Protein AF-A0A3D1SNP6-F1 (afdb_monomer)

Secondary structure (DSSP, 8-state):
-HHHHHHHHHHHHHHHTT----HHHHHHTT-------S-TTT--HHHHHHHHHTTHHHHHHHHHHHHHS-GGG---S-HHHHHHHHHHHHHHHHHHHHHHHHHHHHHHHHHHHHS-TTGGGS-----HHHHHHHHHHHHHHHHH----HHHHHHHHHHHHHHHSPPP-SS--HHHHHHHHHSPPP----------

Solvent-accessible surface area (backbone atoms only — not comparable to full-atom values): 12074 Å² total; per-residue (Å²): 109,70,37,58,52,41,27,52,54,51,55,53,53,29,60,77,66,77,44,90,78,57,70,67,58,46,62,51,44,43,58,87,89,83,88,77,91,71,58,71,93,82,42,53,75,65,54,53,51,54,57,57,59,53,54,56,53,58,56,52,50,53,50,50,48,66,71,74,43,74,72,92,67,74,89,61,93,49,65,67,61,47,51,52,50,52,51,52,52,51,51,54,51,52,54,26,51,53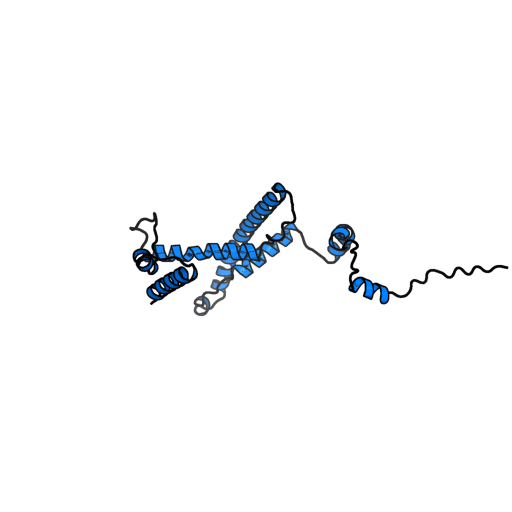,52,40,51,54,52,50,55,53,50,52,50,53,52,63,73,72,45,56,82,73,55,59,68,57,73,80,75,80,55,71,63,60,44,46,51,51,37,49,49,54,51,49,38,70,75,73,43,86,85,42,76,67,55,49,62,73,40,42,80,79,41,39,82,78,74,51,76,76,93,55,96,72,74,58,66,68,58,56,51,52,57,70,70,44,75,82,77,86,70,77,84,77,79,81,76,87,127

pLDDT: mean 84.24, std 13.71, range [33.12, 96.31]

Foldseek 3Di:
DQLVVQLVVVVVVCVVVVHDDDPVRSVCSSDDDDDDPDDCVVDPPVNSVVVVVCVCVVVVVVVLLVVQPVLVPPPDPDPVSNVVVVVVSVVLVVQLVVVLVVVVVVVLVVQVVPDDPVSVVVPDDDDPNVSSNVSSVVVVCVVVPDDDPVNCVVCVVVCCVPPPDDDDPDDDVVVVVVVVPDDPPCPDPPPPDDD

Radius of gyration: 30.8 Å; Cα contacts (8 Å, |Δi|>4): 60; chains: 1; bounding box: 59×53×113 Å

Mean predicted aligned error: 11.99 Å

Sequence (195 aa):
ERARQARAAKVQKAKKKGHAITDETIFVAGWVLLITTLPEEQWSSEEVLRLYRARWQ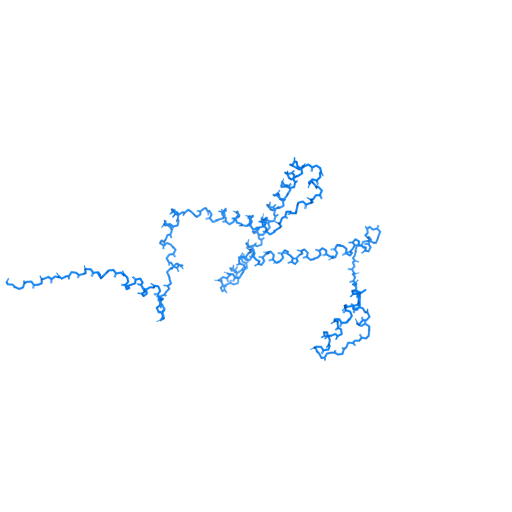IELVYKRMKQLLPLAHLRSAHVESVQATIRLMLIAWVLQEEEASQIRAQLSQVIQTSGTPAEAMEAAVISSWLLTGLCLETLRQQVQGGWTRARLRACLPKLRRYLVSRPRKRVHQESTIRAWLAPPSRKGRTHAHAC

Structure (mmCIF, N/CA/C/O backbone):
data_AF-A0A3D1SNP6-F1
#
_entry.id   AF-A0A3D1SNP6-F1
#
loop_
_atom_site.group_PDB
_atom_site.id
_atom_site.type_symbol
_atom_site.label_atom_id
_atom_site.label_alt_id
_atom_site.label_comp_id
_atom_site.label_asym_id
_atom_site.label_entity_id
_atom_site.label_seq_id
_atom_site.pdbx_PDB_ins_code
_atom_site.Cartn_x
_atom_site.Cartn_y
_atom_site.Cartn_z
_atom_site.occupancy
_atom_site.B_iso_or_equiv
_atom_site.auth_seq_id
_atom_site.auth_comp_id
_atom_site.auth_asym_id
_atom_site.auth_atom_id
_atom_site.pdbx_PDB_model_num
ATOM 1 N N . GLU A 1 1 ? -30.554 5.300 16.418 1.00 65.69 1 GLU A N 1
ATOM 2 C CA . GLU A 1 1 ? -30.864 5.178 14.972 1.00 65.69 1 GLU A CA 1
ATOM 3 C C . GLU A 1 1 ? -30.034 4.112 14.244 1.00 65.69 1 GLU A C 1
ATOM 5 O O . GLU A 1 1 ? -30.614 3.159 13.733 1.00 65.69 1 GLU A O 1
ATOM 10 N N . ARG A 1 2 ? -28.691 4.173 14.290 1.00 75.69 2 ARG A N 1
ATOM 11 C CA . ARG A 1 2 ? -27.789 3.187 13.646 1.00 75.69 2 ARG A CA 1
ATOM 12 C C . ARG A 1 2 ? -28.028 1.723 14.052 1.00 75.69 2 ARG A C 1
ATOM 14 O O . ARG A 1 2 ? -28.014 0.849 13.194 1.00 75.69 2 ARG A O 1
ATOM 21 N N . ALA A 1 3 ? -28.329 1.453 15.325 1.00 77.94 3 ALA A N 1
ATOM 22 C CA . ALA A 1 3 ? -28.654 0.100 15.793 1.00 77.94 3 ALA A CA 1
ATOM 23 C C . ALA A 1 3 ? -29.917 -0.479 15.123 1.00 77.94 3 ALA A C 1
ATOM 25 O O . ALA A 1 3 ? -29.939 -1.650 14.757 1.00 77.94 3 ALA A O 1
ATOM 26 N N . ARG A 1 4 ? -30.957 0.339 14.888 1.00 80.44 4 ARG A N 1
ATOM 27 C CA . ARG A 1 4 ? -32.178 -0.106 14.187 1.00 80.44 4 ARG A CA 1
ATOM 28 C C . ARG A 1 4 ? -31.892 -0.407 12.716 1.00 80.44 4 ARG A C 1
ATOM 30 O O . ARG A 1 4 ? -32.347 -1.425 12.207 1.00 80.44 4 ARG A O 1
ATOM 37 N N . GLN A 1 5 ? -31.092 0.437 12.062 1.00 84.88 5 GLN A N 1
ATOM 38 C CA . GLN A 1 5 ? -30.657 0.220 10.679 1.00 84.88 5 GLN A CA 1
ATOM 39 C C . GLN A 1 5 ? -29.825 -1.063 10.539 1.00 84.88 5 GLN A C 1
ATOM 41 O O . GL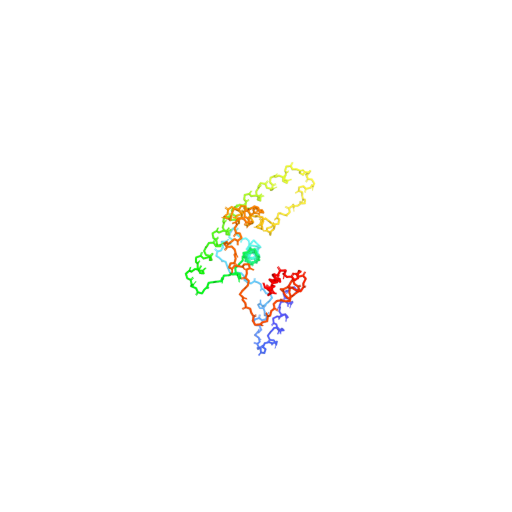N A 1 5 ? -30.052 -1.835 9.611 1.00 84.88 5 GLN A O 1
ATOM 46 N N . ALA A 1 6 ? -28.918 -1.339 11.483 1.00 83.38 6 ALA A N 1
ATOM 47 C CA . ALA A 1 6 ? -28.119 -2.564 11.491 1.00 83.38 6 ALA A CA 1
ATOM 48 C C . ALA A 1 6 ? -28.988 -3.826 11.641 1.00 83.38 6 ALA A C 1
ATOM 50 O O . ALA A 1 6 ? -28.828 -4.780 10.875 1.00 83.38 6 ALA A O 1
ATOM 51 N N . ARG A 1 7 ? -29.969 -3.800 12.556 1.00 85.81 7 ARG A N 1
ATOM 52 C CA . ARG A 1 7 ? -30.961 -4.877 12.723 1.00 85.81 7 ARG A CA 1
ATOM 53 C C . ARG A 1 7 ? -31.777 -5.097 11.448 1.00 85.81 7 ARG A C 1
ATOM 55 O O . ARG A 1 7 ? -31.841 -6.219 10.948 1.00 85.81 7 ARG A O 1
ATOM 62 N N . ALA A 1 8 ? -32.322 -4.026 10.869 1.00 84.50 8 ALA A N 1
ATOM 63 C CA . ALA A 1 8 ? -33.097 -4.088 9.630 1.00 84.50 8 ALA A CA 1
ATOM 64 C C . ALA A 1 8 ? -32.268 -4.636 8.454 1.00 84.50 8 ALA A C 1
ATOM 66 O O . ALA A 1 8 ? -32.722 -5.529 7.737 1.00 84.50 8 ALA A O 1
ATOM 67 N N . ALA A 1 9 ? -31.024 -4.177 8.288 1.00 86.62 9 ALA A N 1
ATOM 68 C CA . ALA A 1 9 ? -30.117 -4.671 7.253 1.00 86.62 9 ALA A CA 1
ATOM 69 C C . ALA A 1 9 ? -29.807 -6.168 7.419 1.00 86.62 9 ALA A C 1
ATOM 71 O O . ALA A 1 9 ? -29.714 -6.898 6.427 1.00 86.62 9 ALA A O 1
ATOM 72 N N . LYS A 1 10 ? -29.677 -6.651 8.663 1.00 87.06 10 LYS A N 1
ATOM 73 C CA . LYS A 1 10 ? -29.442 -8.071 8.949 1.00 87.06 10 LYS A CA 1
ATOM 74 C C . LYS A 1 10 ? -30.641 -8.937 8.558 1.00 87.06 10 LYS A C 1
ATOM 76 O O . LYS A 1 10 ? -30.446 -9.941 7.874 1.00 87.06 10 LYS A O 1
ATOM 81 N N . VAL A 1 11 ? -31.858 -8.502 8.894 1.00 85.56 11 VAL A N 1
ATOM 82 C CA . VAL A 1 11 ? -33.112 -9.172 8.503 1.00 85.56 11 VAL A CA 1
ATOM 83 C C . VAL A 1 11 ? -33.256 -9.225 6.979 1.00 85.56 11 VAL A C 1
ATOM 85 O O . VAL A 1 11 ? -33.532 -10.285 6.419 1.00 85.56 11 VAL A O 1
ATOM 88 N N . GLN A 1 12 ? -32.995 -8.117 6.279 1.00 87.25 12 GLN A N 1
ATOM 89 C CA . GLN A 1 12 ? -33.065 -8.079 4.812 1.00 87.25 12 GLN A CA 1
ATOM 90 C C . GLN A 1 12 ? -32.030 -9.000 4.151 1.00 87.25 12 GLN A C 1
ATOM 92 O O . GLN A 1 12 ? -32.328 -9.695 3.178 1.00 87.25 12 GLN A O 1
ATOM 97 N N . LYS A 1 13 ? -30.811 -9.063 4.700 1.00 88.06 13 LYS A N 1
ATOM 98 C CA . LYS A 1 13 ? -29.763 -9.963 4.205 1.00 88.06 13 LYS A CA 1
ATOM 99 C C . LYS A 1 13 ? -30.122 -11.438 4.411 1.00 88.06 13 LYS A C 1
ATOM 101 O O . LYS A 1 13 ? -29.807 -12.242 3.537 1.00 88.06 13 LYS A O 1
ATOM 106 N N . ALA A 1 14 ? -30.767 -11.784 5.526 1.00 86.62 14 ALA A N 1
ATOM 107 C CA . ALA A 1 14 ? -31.242 -13.139 5.803 1.00 86.62 14 ALA A CA 1
ATOM 108 C C . ALA A 1 14 ? -32.362 -13.554 4.835 1.00 86.62 14 ALA A C 1
ATOM 110 O O . ALA A 1 14 ? -32.250 -14.600 4.198 1.00 86.62 14 ALA A O 1
ATOM 111 N N . LYS A 1 15 ? -33.346 -12.667 4.604 1.00 86.81 15 LYS A N 1
ATOM 112 C CA . LYS A 1 15 ? -34.399 -12.854 3.589 1.00 86.81 15 LYS A CA 1
ATOM 113 C C . LYS A 1 15 ? -33.820 -13.099 2.194 1.00 86.81 15 LYS A C 1
ATOM 115 O O . LYS A 1 15 ? -34.167 -14.082 1.552 1.00 86.81 15 LYS A O 1
ATOM 120 N N . LYS A 1 16 ? -32.868 -12.267 1.751 1.00 89.38 16 LYS A N 1
ATOM 121 C CA . LYS A 1 16 ? -32.208 -12.421 0.439 1.00 89.38 16 LYS A CA 1
ATOM 122 C C . LYS A 1 16 ? -31.431 -13.739 0.298 1.00 89.38 16 LYS A C 1
ATOM 124 O O . LYS A 1 16 ? -31.235 -14.210 -0.816 1.00 89.38 16 LYS A O 1
ATOM 129 N N . LYS A 1 17 ? -30.957 -14.313 1.407 1.00 88.31 17 LYS A N 1
ATOM 130 C CA . LYS A 1 17 ? -30.192 -15.570 1.443 1.00 88.31 17 LYS A CA 1
ATOM 131 C C . LYS A 1 17 ? -31.039 -16.799 1.805 1.00 88.31 17 LYS A C 1
ATOM 133 O O . LYS A 1 17 ? -30.470 -17.873 1.984 1.00 88.31 17 LYS A O 1
ATOM 138 N N . GLY A 1 18 ? -32.359 -16.647 1.940 1.00 85.56 18 GLY A N 1
ATOM 139 C CA . GLY A 1 18 ? -33.279 -17.749 2.234 1.00 85.56 18 GLY A CA 1
ATOM 140 C C . GLY A 1 18 ? -33.049 -18.434 3.585 1.00 85.56 18 GLY A C 1
ATOM 141 O O . GLY A 1 18 ? -33.358 -19.611 3.712 1.00 85.56 18 GLY A O 1
ATOM 142 N N . HIS A 1 19 ? -32.476 -17.742 4.575 1.00 84.38 19 HIS A N 1
ATOM 143 C CA . HIS A 1 19 ? -32.256 -18.298 5.916 1.00 84.38 19 HIS A CA 1
ATOM 144 C C . HIS A 1 19 ? -33.157 -17.619 6.950 1.00 84.38 19 HIS A C 1
ATOM 146 O O . HIS A 1 19 ? -33.282 -16.391 6.955 1.00 84.38 19 HIS A O 1
ATOM 152 N N . ALA A 1 20 ? -33.733 -18.419 7.852 1.00 80.31 20 ALA A N 1
ATOM 153 C CA . ALA A 1 20 ? -34.377 -17.926 9.065 1.00 80.31 20 ALA A CA 1
ATOM 154 C C . ALA A 1 20 ? -33.309 -17.411 10.042 1.00 80.31 20 ALA A C 1
ATOM 156 O O . ALA A 1 20 ? -32.226 -17.986 10.153 1.00 80.31 20 ALA A O 1
ATOM 157 N N . ILE A 1 21 ? -33.596 -16.300 10.718 1.00 86.31 21 ILE A N 1
ATOM 158 C CA . ILE A 1 21 ? -32.694 -15.682 11.693 1.00 86.31 21 ILE A CA 1
ATOM 159 C C . ILE A 1 21 ? -33.372 -15.724 13.061 1.00 86.31 21 ILE A C 1
ATOM 161 O O . ILE A 1 21 ? -34.583 -15.531 13.135 1.00 86.31 21 ILE A O 1
ATOM 165 N N . THR A 1 22 ? -32.612 -15.988 14.121 1.00 87.62 22 THR A N 1
ATOM 166 C CA . THR A 1 22 ? -33.166 -16.044 15.478 1.00 87.62 22 THR A CA 1
ATOM 167 C C . THR A 1 22 ? -33.304 -14.649 16.084 1.00 87.62 22 THR A C 1
ATOM 169 O O . THR A 1 22 ? -32.593 -13.711 15.690 1.00 87.62 22 THR A O 1
ATOM 172 N N . ASP A 1 23 ? -34.190 -14.512 17.067 1.00 85.50 23 ASP A N 1
ATOM 173 C CA . ASP A 1 23 ? -34.447 -13.240 17.742 1.00 85.50 23 ASP A CA 1
ATOM 174 C C . ASP A 1 23 ? -33.223 -12.749 18.524 1.00 85.50 23 ASP A C 1
ATOM 176 O O . ASP A 1 23 ? -32.930 -11.550 18.525 1.00 85.50 23 ASP A O 1
ATOM 180 N N . GLU A 1 24 ? -32.417 -13.657 19.082 1.00 86.69 24 GLU A N 1
ATOM 181 C CA . GLU A 1 24 ? -31.156 -13.320 19.755 1.00 86.69 24 GLU A CA 1
ATOM 182 C C . GLU A 1 24 ? -30.161 -12.709 18.763 1.00 86.69 24 GLU A C 1
ATOM 184 O O . GLU A 1 24 ? -29.484 -11.721 19.056 1.00 86.69 24 GLU A O 1
ATOM 189 N N . THR A 1 25 ? -30.114 -13.237 17.538 1.00 84.75 25 THR A N 1
ATOM 190 C CA . THR A 1 25 ? -29.241 -12.709 16.484 1.00 84.75 25 THR A CA 1
ATOM 191 C C . THR A 1 25 ? -29.669 -11.299 16.068 1.00 84.75 25 THR A C 1
ATOM 193 O O . THR A 1 25 ? -28.820 -10.433 15.833 1.00 84.75 25 THR A O 1
ATOM 196 N N . ILE A 1 26 ? -30.979 -11.037 15.987 1.00 85.25 26 ILE A N 1
ATOM 197 C CA . ILE A 1 26 ? -31.516 -9.696 15.709 1.00 85.25 26 ILE A CA 1
ATOM 198 C C . ILE A 1 26 ? -31.219 -8.756 16.879 1.00 85.25 26 ILE A C 1
ATOM 200 O O . ILE A 1 26 ? -30.818 -7.611 16.658 1.00 85.25 26 ILE A O 1
ATOM 204 N N . PHE A 1 27 ? -31.374 -9.221 18.117 1.00 85.81 27 PHE A N 1
ATOM 205 C CA . PHE A 1 27 ? -31.087 -8.429 19.306 1.00 85.81 27 PHE A CA 1
ATOM 206 C C . PHE A 1 27 ? -29.636 -7.935 19.297 1.00 85.81 27 PHE A C 1
ATOM 208 O O . PHE A 1 27 ? -29.399 -6.718 19.356 1.00 85.81 27 PHE A O 1
ATOM 215 N N . VAL A 1 28 ? -28.687 -8.86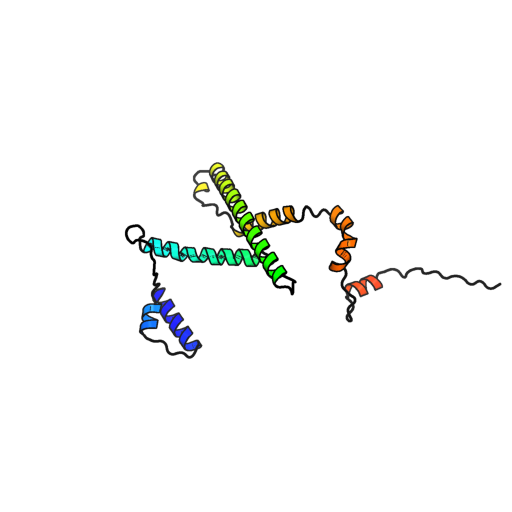1 19.107 1.00 86.44 28 VAL A N 1
ATOM 216 C CA . VAL A 1 28 ? -27.241 -8.592 19.090 1.00 86.44 28 VAL A CA 1
ATOM 217 C C . VAL A 1 28 ? -26.815 -7.783 17.859 1.00 86.44 28 VAL A C 1
ATOM 219 O O . VAL A 1 28 ? -25.890 -6.985 17.953 1.00 86.44 28 VAL A O 1
ATOM 222 N N . ALA A 1 29 ? -27.520 -7.869 16.724 1.00 86.12 29 ALA A N 1
ATOM 223 C CA . ALA A 1 29 ? -27.179 -7.121 15.504 1.00 86.12 29 ALA A CA 1
ATOM 224 C C . ALA A 1 29 ? -27.187 -5.585 15.659 1.00 86.12 29 ALA A C 1
ATOM 226 O O . ALA A 1 29 ? -26.683 -4.881 14.785 1.00 86.12 29 ALA A O 1
ATOM 227 N N . GLY A 1 30 ? -27.762 -5.055 16.743 1.00 86.69 30 GLY A N 1
ATOM 228 C CA . GLY A 1 30 ? -27.701 -3.629 17.077 1.00 86.69 30 GLY A CA 1
ATOM 229 C C . GLY A 1 30 ? -26.442 -3.197 17.837 1.00 86.69 30 GLY A C 1
ATOM 230 O O . GLY A 1 30 ? -26.262 -1.997 18.040 1.00 86.69 30 GLY A O 1
ATOM 231 N N . TRP A 1 31 ? -25.601 -4.141 18.256 1.00 86.06 31 TRP A N 1
ATOM 232 C CA . TRP A 1 31 ? -24.472 -3.923 19.155 1.00 86.06 31 TRP A CA 1
ATOM 233 C C . TRP A 1 31 ? -23.140 -4.197 18.451 1.00 86.06 31 TRP A C 1
ATOM 235 O O . TRP A 1 31 ? -23.052 -5.014 17.534 1.00 86.06 31 TRP A O 1
ATOM 245 N N . VAL A 1 32 ? -22.086 -3.518 18.902 1.00 85.56 32 VAL A N 1
ATOM 246 C CA . VAL A 1 32 ? -20.699 -3.869 18.583 1.00 85.56 32 VAL A CA 1
ATOM 247 C C . VAL A 1 32 ? -20.112 -4.473 19.848 1.00 85.56 32 VAL A C 1
ATOM 249 O O . VAL A 1 32 ? -19.901 -3.757 20.820 1.00 85.56 32 VAL A O 1
ATOM 252 N N . LEU A 1 33 ? -19.895 -5.787 19.840 1.00 89.25 33 LEU A N 1
ATOM 253 C CA . LEU A 1 33 ? -19.247 -6.485 20.943 1.00 89.25 33 LEU A CA 1
ATOM 254 C C . LEU A 1 33 ? -17.738 -6.509 20.694 1.00 89.25 33 LEU A C 1
ATOM 256 O O . LEU A 1 33 ? -17.291 -7.006 19.658 1.00 89.25 33 LEU A O 1
ATOM 260 N N . LEU A 1 34 ? -16.969 -5.965 21.633 1.00 90.56 34 LEU A N 1
ATOM 261 C CA . LEU A 1 34 ? -15.511 -6.005 21.623 1.00 90.56 34 LEU A CA 1
ATOM 262 C C . LEU A 1 34 ? -15.049 -6.854 22.799 1.00 90.56 34 LEU A C 1
ATOM 264 O O . LEU A 1 34 ? -15.444 -6.605 23.932 1.00 90.56 34 LEU A O 1
ATOM 268 N N . ILE A 1 35 ? -14.221 -7.852 22.510 1.00 93.38 35 ILE A N 1
ATOM 269 C CA . ILE A 1 35 ? -13.556 -8.678 23.516 1.00 93.38 35 ILE A CA 1
ATOM 270 C C . ILE A 1 35 ? -12.084 -8.299 23.459 1.00 93.38 35 ILE A C 1
ATOM 272 O O . ILE A 1 35 ? -11.488 -8.300 22.380 1.00 93.38 35 ILE A O 1
ATOM 276 N N . THR A 1 36 ? -11.518 -7.928 24.600 1.00 94.56 36 THR A N 1
ATOM 277 C CA . THR A 1 36 ? -10.147 -7.435 24.696 1.00 94.56 36 THR A CA 1
ATOM 278 C C . THR A 1 36 ? -9.471 -7.991 25.940 1.00 94.56 36 THR A C 1
ATOM 280 O O . THR A 1 36 ? -10.135 -8.306 26.921 1.00 94.56 36 THR A O 1
ATOM 283 N N . THR A 1 37 ? -8.148 -8.110 25.885 1.00 96.31 37 THR A N 1
ATOM 284 C CA . THR A 1 37 ? -7.289 -8.442 27.031 1.00 96.31 37 THR A CA 1
ATOM 285 C C . THR A 1 37 ? -6.652 -7.191 27.644 1.00 96.31 37 THR A C 1
ATOM 287 O O . THR A 1 37 ? -5.729 -7.307 28.445 1.00 96.31 37 THR A O 1
ATOM 290 N N . LEU A 1 38 ? -7.071 -5.995 27.213 1.00 95.38 38 LEU A N 1
ATOM 291 C CA . LEU A 1 38 ? -6.593 -4.730 27.769 1.00 95.38 38 LEU A CA 1
ATOM 292 C C . LEU A 1 38 ? -7.152 -4.530 29.189 1.00 95.38 38 LEU A C 1
ATOM 294 O O . LEU A 1 38 ? -8.334 -4.810 29.395 1.00 95.38 38 LEU A O 1
ATOM 298 N N . PRO A 1 39 ? -6.332 -4.046 30.141 1.00 94.75 39 PRO A N 1
ATOM 299 C CA . PRO A 1 39 ? -6.761 -3.824 31.518 1.00 94.75 39 PRO A CA 1
ATOM 300 C C . PRO A 1 39 ? -7.765 -2.670 31.603 1.00 94.75 39 PRO A C 1
ATOM 302 O O . PRO A 1 39 ? -7.541 -1.600 31.028 1.00 94.75 39 PRO A O 1
ATOM 305 N N . GLU A 1 40 ? -8.857 -2.890 32.333 1.00 92.81 40 GLU A N 1
ATOM 306 C CA . GLU A 1 40 ? -9.953 -1.926 32.497 1.00 92.81 40 GLU A CA 1
ATOM 307 C C . GLU A 1 40 ? -9.499 -0.668 33.252 1.00 92.81 40 GLU A C 1
ATOM 309 O O . GLU A 1 40 ? -9.994 0.426 32.993 1.00 92.81 40 GLU A O 1
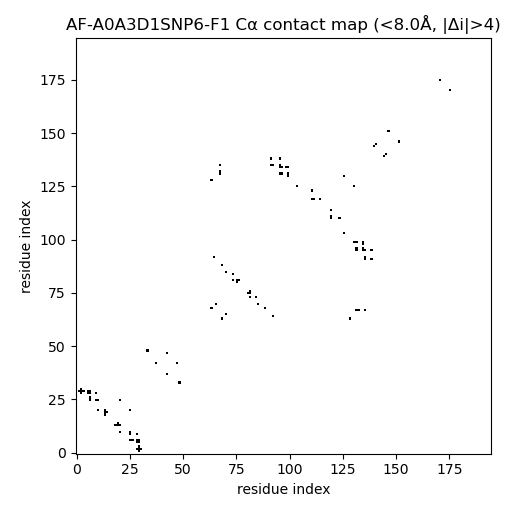ATOM 314 N N . GLU A 1 41 ? -8.486 -0.788 34.113 1.00 94.31 41 GLU A N 1
ATOM 315 C CA . GLU A 1 41 ? -7.938 0.323 34.895 1.00 94.31 41 GLU A CA 1
ATOM 316 C C . GLU A 1 41 ? -7.189 1.352 34.034 1.00 94.31 41 GLU A C 1
ATOM 318 O O . GLU A 1 41 ? -7.014 2.493 34.457 1.00 94.31 41 GLU A O 1
ATOM 323 N N . GLN A 1 42 ? -6.721 0.958 32.842 1.00 95.69 42 GLN A N 1
ATOM 324 C CA . GLN A 1 42 ? -5.928 1.817 31.949 1.00 95.69 42 GLN A CA 1
ATOM 325 C C . GLN A 1 42 ? -6.674 2.217 30.674 1.00 95.69 42 GLN A C 1
ATOM 327 O O . GLN A 1 42 ? -6.256 3.160 30.007 1.00 95.69 42 GLN A O 1
ATOM 332 N N . TRP A 1 43 ? -7.732 1.489 30.306 1.00 95.88 43 TRP A N 1
ATOM 333 C CA . TRP A 1 43 ? -8.437 1.679 29.042 1.00 95.88 43 TRP A CA 1
ATOM 334 C C . TRP A 1 43 ? -9.933 1.801 29.269 1.00 95.88 43 TRP A C 1
ATOM 336 O O . TRP A 1 43 ? -10.625 0.824 29.554 1.00 95.88 43 TRP A O 1
ATOM 346 N N . SER A 1 44 ? -10.461 2.997 29.031 1.00 94.56 44 SER A N 1
ATOM 347 C CA . SER A 1 44 ? -11.903 3.195 28.989 1.00 94.56 44 SER A CA 1
ATOM 348 C C . SER A 1 44 ? -12.532 2.458 27.799 1.00 94.56 44 SER A C 1
ATOM 350 O O . SER A 1 44 ? -11.919 2.251 26.744 1.00 94.56 44 SER A O 1
ATOM 352 N N . SER A 1 45 ? -13.819 2.124 27.920 1.00 91.88 45 SER A N 1
ATOM 353 C CA . SER A 1 45 ? -14.592 1.523 26.821 1.00 91.88 45 SER A CA 1
ATOM 354 C C . SER A 1 45 ? -14.556 2.365 25.533 1.00 91.88 45 SER A C 1
ATOM 356 O O . SER A 1 45 ? -14.576 1.818 24.426 1.00 91.88 45 SER A O 1
ATOM 358 N N . GLU A 1 46 ? -14.484 3.695 25.651 1.00 92.50 46 GLU A N 1
ATOM 359 C CA . GLU A 1 46 ? -14.393 4.598 24.501 1.00 92.50 46 GLU A CA 1
ATOM 360 C C . GLU A 1 46 ? -13.031 4.507 23.800 1.00 92.50 46 GLU A C 1
ATOM 362 O O . GLU A 1 46 ? -12.975 4.450 22.566 1.00 92.50 46 GLU A O 1
ATOM 367 N N . GLU A 1 47 ? -11.938 4.421 24.558 1.00 94.44 47 GLU A N 1
ATOM 368 C CA . GLU A 1 47 ? -10.588 4.261 24.010 1.00 94.44 47 GLU A CA 1
ATOM 369 C C . GLU A 1 47 ? -10.419 2.912 23.315 1.00 94.44 47 GLU A C 1
ATOM 371 O O . GLU A 1 47 ? -9.901 2.863 22.196 1.00 94.44 47 GLU A O 1
ATOM 376 N N . VAL A 1 48 ? -10.942 1.830 23.903 1.00 94.94 48 VAL A N 1
ATOM 377 C CA . VAL A 1 48 ? -10.960 0.503 23.266 1.00 94.94 48 VAL A CA 1
ATOM 378 C C . VAL A 1 48 ? -11.731 0.550 21.945 1.00 94.94 48 VAL A C 1
ATOM 380 O O . VAL A 1 48 ? -11.259 0.047 20.920 1.00 94.94 48 VAL A O 1
ATOM 383 N N . LEU A 1 49 ? -12.899 1.203 21.919 1.00 93.19 49 LEU A N 1
ATOM 384 C CA . LEU A 1 49 ? -13.677 1.363 20.691 1.00 93.19 49 LEU A CA 1
ATOM 385 C C . LEU A 1 49 ? -12.935 2.209 19.647 1.00 93.19 49 LEU A C 1
ATOM 387 O O . LEU A 1 49 ? -12.977 1.894 18.452 1.00 93.19 49 LEU A O 1
ATOM 391 N N . ARG A 1 50 ? -12.252 3.278 20.067 1.00 93.38 50 ARG A N 1
ATOM 392 C CA . ARG A 1 50 ? -11.446 4.134 19.187 1.00 93.38 50 ARG A CA 1
ATOM 393 C C . ARG A 1 50 ? -10.273 3.362 18.585 1.00 93.38 50 ARG A C 1
ATOM 395 O O . ARG A 1 50 ? -10.068 3.437 17.372 1.00 93.38 50 ARG A O 1
ATOM 402 N N . LEU A 1 51 ? -9.569 2.573 19.393 1.00 93.00 51 LEU A N 1
ATOM 403 C CA . LEU A 1 51 ? -8.497 1.689 18.944 1.00 93.00 51 LEU A CA 1
ATOM 404 C C . LEU A 1 51 ? -9.024 0.645 17.951 1.00 93.00 51 LEU A C 1
ATOM 406 O O . LEU A 1 51 ? -8.453 0.463 16.877 1.00 93.00 51 LEU A O 1
ATOM 410 N N . TYR A 1 52 ? -10.174 0.029 18.236 1.00 93.06 52 TYR A N 1
ATOM 411 C CA . TYR A 1 52 ? -10.794 -0.923 17.315 1.00 93.06 52 TYR A CA 1
ATOM 412 C C . TYR A 1 52 ? -11.183 -0.281 15.975 1.00 93.06 52 TYR A C 1
ATOM 414 O O . TYR A 1 52 ? -11.013 -0.890 14.918 1.00 93.06 52 TYR A O 1
ATOM 422 N N . ARG A 1 53 ? -11.656 0.973 15.969 1.00 92.38 53 ARG A N 1
ATOM 423 C CA . ARG A 1 53 ? -11.930 1.710 14.719 1.00 92.38 53 ARG A CA 1
ATOM 424 C C . ARG A 1 53 ? -10.664 1.942 13.892 1.00 92.38 53 ARG A C 1
ATOM 426 O O . ARG A 1 53 ? -10.742 1.927 12.662 1.00 92.38 53 ARG A O 1
ATOM 433 N N . ALA A 1 54 ? -9.502 2.083 14.534 1.00 90.94 54 ALA A N 1
ATOM 434 C CA . ALA A 1 54 ? -8.221 2.197 13.840 1.00 90.94 54 ALA A CA 1
ATOM 435 C C . ALA A 1 54 ? -7.842 0.924 13.062 1.00 90.94 54 ALA A C 1
ATOM 437 O O . ALA A 1 54 ? -7.011 0.998 12.161 1.00 90.94 54 ALA A O 1
ATOM 438 N N . ARG A 1 55 ? -8.513 -0.218 13.289 1.00 90.69 55 ARG A N 1
ATOM 439 C CA . ARG A 1 55 ? -8.361 -1.431 12.466 1.00 90.69 55 ARG A CA 1
ATOM 440 C C . ARG A 1 55 ? -8.530 -1.145 10.972 1.00 90.69 55 ARG A C 1
ATOM 442 O O . ARG A 1 55 ? -7.845 -1.763 10.169 1.00 90.69 55 ARG A O 1
ATOM 449 N N . TRP A 1 56 ? -9.384 -0.196 10.573 1.00 92.56 56 TRP A N 1
ATOM 450 C CA . TRP A 1 56 ? -9.545 0.172 9.157 1.00 92.56 56 TRP A CA 1
ATOM 451 C C . TRP A 1 56 ? -8.234 0.638 8.496 1.00 92.56 56 TRP A C 1
ATOM 453 O O . TRP A 1 56 ? -8.065 0.483 7.287 1.00 92.56 56 TRP A O 1
ATOM 463 N N . GLN A 1 57 ? -7.266 1.143 9.270 1.00 92.06 57 GLN A N 1
ATOM 464 C CA . GLN A 1 57 ? -5.961 1.547 8.741 1.00 92.06 57 GLN A CA 1
ATOM 465 C C . GLN A 1 57 ? -5.237 0.389 8.042 1.00 92.06 57 GLN A C 1
ATOM 467 O O . GLN A 1 57 ? -4.631 0.606 6.995 1.00 92.06 57 GLN A O 1
ATOM 472 N N . ILE A 1 58 ? -5.373 -0.854 8.526 1.00 91.12 58 ILE A N 1
ATOM 473 C CA . ILE A 1 58 ? -4.753 -2.008 7.857 1.00 91.12 58 ILE A CA 1
ATOM 474 C C . ILE A 1 58 ? -5.383 -2.284 6.485 1.00 91.12 58 ILE A C 1
ATOM 476 O O . ILE A 1 58 ? -4.689 -2.650 5.540 1.00 91.12 58 ILE A O 1
ATOM 480 N N . GLU A 1 59 ? -6.687 -2.041 6.327 1.00 94.25 59 GLU A N 1
ATOM 481 C CA . GLU A 1 59 ? -7.369 -2.186 5.039 1.00 94.25 59 GLU A CA 1
ATOM 482 C C . GLU A 1 59 ? -6.880 -1.129 4.044 1.00 94.25 59 GLU A C 1
ATOM 484 O O . GLU A 1 59 ? -6.652 -1.437 2.870 1.00 94.25 59 GLU A O 1
ATOM 489 N N . LEU A 1 60 ? -6.643 0.100 4.515 1.00 93.94 60 LEU A N 1
ATOM 490 C CA . LEU A 1 60 ? -6.040 1.160 3.706 1.00 93.94 60 LEU A CA 1
ATOM 491 C C . LEU A 1 60 ? -4.601 0.819 3.304 1.00 93.94 60 LEU A C 1
ATOM 493 O O . LEU A 1 60 ? -4.238 1.043 2.150 1.00 93.94 60 LEU A O 1
ATOM 497 N N . VAL A 1 61 ? -3.800 0.232 4.199 1.00 92.75 61 VAL A N 1
ATOM 498 C CA . VAL A 1 61 ? -2.456 -0.276 3.870 1.00 92.75 61 VAL A CA 1
ATOM 499 C C . VAL A 1 61 ? -2.541 -1.320 2.758 1.00 92.75 61 VAL A C 1
ATOM 501 O O . VAL A 1 61 ? -1.918 -1.138 1.713 1.00 92.75 61 VAL A O 1
ATOM 504 N N . TYR A 1 62 ? -3.381 -2.349 2.904 1.00 91.94 62 TYR A N 1
ATOM 505 C CA . TYR A 1 62 ? -3.560 -3.361 1.859 1.00 91.94 62 TYR A CA 1
ATOM 506 C C . TYR A 1 62 ? -4.051 -2.770 0.537 1.00 91.94 62 TYR A C 1
ATOM 508 O O . TYR A 1 62 ? -3.626 -3.205 -0.535 1.00 91.94 62 TYR A O 1
ATOM 516 N N . LYS A 1 63 ? -4.937 -1.772 0.590 1.00 93.31 63 LYS A N 1
ATOM 517 C CA . LYS A 1 63 ? -5.407 -1.065 -0.603 1.00 93.31 63 LYS A CA 1
ATOM 518 C C . LYS A 1 63 ? -4.261 -0.325 -1.294 1.00 93.31 63 LYS A C 1
ATOM 520 O O . LYS A 1 63 ? -4.109 -0.482 -2.504 1.00 93.31 63 LYS A O 1
ATOM 525 N N . ARG A 1 64 ? -3.434 0.418 -0.547 1.00 94.00 64 ARG A N 1
ATOM 526 C CA . ARG A 1 64 ? -2.237 1.092 -1.081 1.00 94.00 64 ARG A CA 1
ATOM 527 C C . ARG A 1 64 ? -1.269 0.090 -1.701 1.00 94.00 64 ARG A C 1
ATOM 529 O O . ARG A 1 64 ? -0.879 0.276 -2.849 1.00 94.00 64 ARG A O 1
ATOM 536 N N . MET A 1 65 ? -0.959 -1.001 -0.998 1.00 92.88 65 MET A N 1
ATOM 537 C CA . MET A 1 65 ? -0.081 -2.061 -1.505 1.00 92.88 65 MET A CA 1
ATOM 538 C C . MET A 1 65 ? -0.587 -2.617 -2.836 1.00 92.88 65 MET A C 1
ATOM 540 O O . MET A 1 65 ? 0.161 -2.668 -3.803 1.00 92.88 65 MET A O 1
ATOM 544 N N . LYS A 1 66 ? -1.872 -2.983 -2.923 1.00 89.06 66 LYS A N 1
ATOM 545 C CA . LYS A 1 66 ? -2.462 -3.529 -4.156 1.00 89.06 66 LYS A CA 1
ATOM 546 C C . LYS A 1 66 ? -2.466 -2.538 -5.321 1.00 89.06 66 LYS A C 1
ATOM 548 O O . LYS A 1 66 ? -2.410 -2.970 -6.466 1.00 89.06 66 LYS A O 1
ATOM 553 N N . GLN A 1 67 ? -2.581 -1.241 -5.040 1.00 91.81 67 GLN A N 1
ATOM 554 C CA . GLN A 1 67 ? -2.610 -0.201 -6.070 1.00 91.81 67 GLN A CA 1
ATOM 555 C C . GLN A 1 67 ? -1.215 0.200 -6.553 1.00 91.81 67 GLN A C 1
ATOM 557 O O . GLN A 1 67 ? -1.042 0.470 -7.737 1.00 91.81 67 GLN A O 1
ATOM 562 N N . LEU A 1 68 ? -0.238 0.267 -5.646 1.00 92.31 68 LEU A N 1
ATOM 563 C CA . LEU A 1 68 ? 1.082 0.835 -5.929 1.00 92.31 68 LEU A CA 1
ATOM 564 C C . LEU A 1 68 ? 2.150 -0.230 -6.200 1.00 92.31 68 LEU A C 1
ATOM 566 O O . LEU A 1 68 ? 3.117 0.041 -6.913 1.00 92.31 68 LEU A O 1
ATOM 570 N N . LEU A 1 69 ? 1.976 -1.452 -5.687 1.00 88.25 69 LEU A N 1
ATOM 571 C CA . LEU A 1 69 ? 2.834 -2.578 -6.040 1.00 88.25 69 LEU A CA 1
ATOM 572 C C . LEU A 1 69 ? 2.274 -3.292 -7.278 1.00 88.25 69 LEU A C 1
ATOM 574 O O . LEU A 1 69 ? 1.081 -3.599 -7.332 1.00 88.25 69 LEU A O 1
ATOM 578 N N . PRO A 1 70 ? 3.118 -3.657 -8.257 1.00 78.31 70 PRO A N 1
ATOM 579 C CA . PRO A 1 70 ? 2.689 -4.363 -9.461 1.00 78.31 70 PRO A CA 1
ATOM 580 C C . PRO A 1 70 ? 2.460 -5.868 -9.202 1.00 78.31 70 PRO A C 1
ATOM 582 O O . PRO A 1 70 ? 2.889 -6.710 -9.990 1.00 78.31 70 PRO A O 1
ATOM 585 N N . LEU A 1 71 ? 1.765 -6.223 -8.115 1.00 70.50 71 LEU A N 1
ATOM 586 C CA . LEU A 1 71 ? 1.514 -7.608 -7.686 1.00 70.50 71 LEU A CA 1
ATOM 587 C C . LEU A 1 71 ? 0.762 -8.435 -8.743 1.00 70.50 71 LEU A C 1
ATOM 589 O O . LEU A 1 71 ? 0.959 -9.641 -8.843 1.00 70.50 71 LEU A O 1
ATOM 593 N N . ALA A 1 72 ? -0.056 -7.789 -9.578 1.00 62.38 72 ALA A N 1
ATOM 594 C CA . ALA A 1 72 ? -0.803 -8.447 -10.652 1.00 62.38 72 ALA A CA 1
ATOM 595 C C . ALA A 1 72 ? 0.072 -8.927 -11.833 1.00 62.38 72 ALA A C 1
ATOM 597 O O . ALA A 1 72 ? -0.420 -9.626 -12.714 1.00 62.38 72 ALA A O 1
ATOM 598 N N . HIS A 1 73 ? 1.358 -8.558 -11.879 1.00 67.44 73 HIS A N 1
ATOM 599 C CA . HIS A 1 73 ? 2.236 -8.798 -13.030 1.00 67.44 73 HIS A CA 1
ATOM 600 C C . HIS A 1 73 ? 3.300 -9.880 -12.794 1.00 67.44 73 HIS A C 1
ATOM 602 O O . HIS A 1 73 ? 4.285 -9.943 -13.532 1.00 67.44 73 HIS A O 1
ATOM 608 N N . LEU A 1 74 ? 3.122 -10.749 -11.795 1.00 77.38 74 LEU A N 1
ATOM 609 C CA . LEU A 1 74 ? 4.031 -11.870 -11.542 1.00 77.38 74 LEU A CA 1
ATOM 610 C C . LEU A 1 74 ? 3.906 -12.920 -12.663 1.00 77.38 74 LEU A C 1
ATOM 612 O O . LEU A 1 74 ? 3.019 -13.765 -12.652 1.00 77.38 74 LEU A O 1
ATOM 616 N N . ARG A 1 75 ? 4.791 -12.851 -13.666 1.00 68.81 75 ARG A N 1
ATOM 617 C CA . ARG A 1 75 ? 4.790 -13.721 -14.862 1.00 68.81 75 ARG A CA 1
ATOM 618 C C . ARG A 1 75 ? 5.696 -14.952 -14.719 1.00 68.81 75 ARG A C 1
ATOM 620 O O . ARG A 1 75 ? 6.453 -15.258 -15.637 1.00 68.81 75 ARG A O 1
ATOM 627 N N . SER A 1 76 ? 5.651 -15.640 -13.580 1.00 81.62 76 SER A N 1
ATOM 628 C CA . SER A 1 76 ? 6.431 -16.867 -13.359 1.00 81.62 76 SER A CA 1
ATOM 629 C C . SER A 1 76 ? 5.522 -18.061 -13.092 1.00 81.62 76 SER A C 1
ATOM 631 O O . SER A 1 76 ? 4.583 -17.950 -12.311 1.00 81.62 76 SER A O 1
ATOM 633 N N . ALA A 1 77 ? 5.835 -19.202 -13.712 1.00 82.38 77 ALA A N 1
ATOM 634 C CA . ALA A 1 77 ? 5.209 -20.491 -13.411 1.00 82.38 77 ALA A CA 1
ATOM 635 C C . ALA A 1 77 ? 5.881 -21.214 -12.224 1.00 82.38 77 ALA A C 1
ATOM 637 O O . ALA A 1 77 ? 5.294 -22.127 -11.653 1.00 82.38 77 ALA A O 1
ATOM 638 N N . HIS A 1 78 ? 7.097 -20.804 -11.845 1.00 91.19 78 HIS A N 1
ATOM 639 C CA . HIS A 1 78 ? 7.855 -21.397 -10.741 1.00 91.19 78 HIS A CA 1
ATOM 640 C C . HIS A 1 78 ? 7.503 -20.728 -9.414 1.00 91.19 78 HIS A C 1
ATOM 642 O O . HIS A 1 78 ? 7.599 -19.498 -9.290 1.00 91.19 78 HIS A O 1
ATOM 648 N N . VAL A 1 79 ? 7.126 -21.543 -8.427 1.00 91.69 79 VAL A N 1
ATOM 649 C CA . VAL A 1 79 ? 6.693 -21.098 -7.095 1.00 91.69 79 VAL A CA 1
ATOM 650 C C . VAL A 1 79 ? 7.818 -20.360 -6.375 1.00 91.69 79 VAL A C 1
ATOM 652 O O . VAL A 1 79 ? 7.574 -19.326 -5.759 1.00 91.69 79 VAL A O 1
ATOM 655 N N . GLU A 1 80 ? 9.058 -20.820 -6.508 1.00 93.06 80 GLU A N 1
ATOM 656 C CA . GLU A 1 80 ? 10.239 -20.242 -5.867 1.00 93.06 80 GLU A CA 1
ATOM 657 C C . GLU A 1 80 ? 10.474 -18.809 -6.344 1.00 93.06 80 GLU A C 1
ATOM 659 O O . GLU A 1 80 ? 10.685 -17.901 -5.540 1.00 93.06 80 GLU A O 1
ATOM 664 N N . SER A 1 81 ? 10.366 -18.571 -7.655 1.00 90.44 81 SER A N 1
ATOM 665 C CA . SER A 1 81 ? 10.509 -17.229 -8.225 1.00 90.44 81 SER A CA 1
ATOM 666 C C . SER A 1 81 ? 9.368 -16.306 -7.796 1.00 90.44 81 SER A C 1
ATOM 668 O O . SER A 1 81 ? 9.603 -15.126 -7.528 1.00 90.44 81 SER A O 1
ATOM 670 N N . VAL A 1 82 ? 8.138 -16.823 -7.690 1.00 90.62 82 VAL A N 1
ATOM 671 C CA . VAL A 1 82 ? 6.990 -16.054 -7.182 1.00 90.62 82 VAL A CA 1
ATOM 672 C C . VAL A 1 82 ? 7.212 -15.677 -5.717 1.00 90.62 82 VAL A C 1
ATOM 674 O O . VAL A 1 82 ? 7.090 -14.504 -5.370 1.00 90.62 82 VAL A O 1
ATOM 677 N N . GLN A 1 83 ? 7.611 -16.632 -4.872 1.00 92.62 83 GLN A N 1
ATOM 678 C CA . GLN A 1 83 ? 7.911 -16.390 -3.460 1.00 92.62 83 GLN A CA 1
ATOM 679 C C . GLN A 1 83 ? 9.043 -15.376 -3.281 1.00 92.62 83 GLN A C 1
ATOM 681 O O . GLN A 1 83 ? 8.900 -14.436 -2.501 1.00 92.62 83 GLN A O 1
ATOM 686 N N . ALA A 1 84 ? 10.146 -15.530 -4.019 1.00 92.88 84 ALA A N 1
ATOM 687 C CA . ALA A 1 84 ? 11.261 -14.589 -3.984 1.00 92.88 84 ALA A CA 1
ATOM 688 C C . ALA A 1 84 ? 10.817 -13.177 -4.392 1.00 92.88 84 ALA A C 1
ATOM 690 O O . ALA A 1 84 ? 11.168 -12.204 -3.729 1.00 92.88 84 ALA A O 1
ATOM 691 N N . THR A 1 85 ? 9.980 -13.062 -5.428 1.00 90.38 85 THR A N 1
ATOM 692 C CA . THR A 1 85 ? 9.473 -11.761 -5.881 1.00 90.38 85 THR A CA 1
ATOM 693 C C . THR A 1 85 ? 8.549 -11.119 -4.847 1.00 90.38 85 THR A C 1
ATOM 695 O O . THR A 1 85 ? 8.681 -9.929 -4.574 1.00 90.38 85 THR A O 1
ATOM 698 N N . ILE A 1 86 ? 7.648 -11.889 -4.228 1.00 91.31 86 ILE A N 1
ATOM 699 C CA . ILE A 1 86 ? 6.773 -11.385 -3.158 1.00 91.31 86 ILE A CA 1
ATOM 700 C C . ILE A 1 86 ? 7.608 -10.914 -1.964 1.00 91.31 86 ILE A C 1
ATOM 702 O O . ILE A 1 86 ? 7.383 -9.813 -1.470 1.00 91.31 86 ILE A O 1
ATOM 706 N N . ARG A 1 87 ? 8.601 -11.699 -1.526 1.00 93.50 87 ARG A N 1
ATOM 707 C CA . ARG A 1 87 ? 9.510 -11.305 -0.436 1.00 93.50 87 ARG A CA 1
ATOM 708 C C . ARG A 1 87 ? 10.245 -10.008 -0.766 1.00 93.50 87 ARG A C 1
ATOM 710 O O . ARG A 1 87 ? 10.270 -9.107 0.064 1.00 93.50 87 ARG A O 1
ATOM 717 N N . LEU A 1 88 ? 10.765 -9.874 -1.986 1.00 91.81 88 LEU A N 1
ATOM 718 C CA . LEU A 1 88 ? 11.414 -8.643 -2.438 1.00 91.81 88 LEU A CA 1
ATOM 719 C C . LEU A 1 88 ? 10.451 -7.446 -2.424 1.00 91.81 88 LEU A C 1
ATOM 721 O O . LEU A 1 88 ? 10.833 -6.361 -1.998 1.00 91.81 88 LEU A O 1
ATOM 725 N N . MET A 1 89 ? 9.197 -7.634 -2.842 1.00 91.56 89 MET A N 1
ATOM 726 C CA . MET A 1 89 ? 8.172 -6.587 -2.779 1.00 91.56 89 MET A CA 1
ATOM 727 C C . MET A 1 89 ? 7.828 -6.188 -1.339 1.00 91.56 89 MET A C 1
ATOM 729 O O . MET A 1 89 ? 7.594 -5.010 -1.087 1.00 91.56 89 MET A O 1
ATOM 733 N N . LEU A 1 90 ? 7.817 -7.136 -0.397 1.00 93.69 90 LEU A N 1
ATOM 734 C CA . LEU A 1 90 ? 7.619 -6.841 1.025 1.00 93.69 90 LEU A CA 1
ATOM 735 C C . LEU A 1 90 ? 8.805 -6.069 1.609 1.00 93.69 90 LEU A C 1
ATOM 737 O O . LEU A 1 90 ? 8.590 -5.098 2.323 1.00 93.69 90 LEU A O 1
ATOM 741 N N . ILE A 1 91 ? 10.039 -6.435 1.253 1.00 94.50 91 ILE A N 1
ATOM 742 C CA . ILE A 1 91 ? 11.237 -5.675 1.642 1.00 94.50 91 ILE A CA 1
ATOM 743 C C . ILE A 1 91 ? 11.162 -4.250 1.082 1.00 94.50 91 ILE A C 1
ATOM 745 O O . ILE A 1 91 ? 11.315 -3.290 1.829 1.00 94.50 91 ILE A O 1
ATOM 749 N N . ALA A 1 92 ? 10.842 -4.096 -0.207 1.00 93.62 92 ALA A N 1
ATOM 750 C CA . ALA A 1 92 ? 10.646 -2.786 -0.827 1.00 93.62 92 ALA A CA 1
ATOM 751 C C . ALA A 1 92 ? 9.545 -1.967 -0.131 1.00 93.62 92 ALA A C 1
ATOM 753 O O . ALA A 1 92 ? 9.674 -0.753 0.009 1.00 93.62 92 ALA A O 1
ATOM 754 N N . TRP A 1 93 ? 8.475 -2.625 0.327 1.00 95.69 93 TRP A N 1
ATOM 755 C CA . TRP A 1 93 ? 7.404 -1.983 1.084 1.00 95.69 93 TRP A CA 1
ATOM 756 C C . TRP A 1 93 ? 7.856 -1.503 2.469 1.00 95.69 93 TRP A C 1
ATOM 758 O O . TRP A 1 93 ? 7.447 -0.425 2.893 1.00 95.69 93 TRP A O 1
ATOM 768 N N . VAL A 1 94 ? 8.690 -2.274 3.168 1.00 95.62 94 VAL A N 1
ATOM 769 C CA . VAL A 1 94 ? 9.253 -1.866 4.465 1.00 95.62 94 VAL A CA 1
ATOM 770 C C . VAL A 1 94 ? 10.182 -0.668 4.285 1.00 95.62 94 VAL A C 1
ATOM 772 O O . VAL A 1 94 ? 9.988 0.341 4.955 1.00 95.62 94 VAL A O 1
ATOM 775 N N . LEU A 1 95 ? 11.111 -0.738 3.325 1.00 95.25 95 LEU A N 1
ATOM 776 C CA . LEU A 1 95 ? 12.050 0.353 3.039 1.00 95.25 95 LEU A CA 1
ATOM 777 C C . LEU A 1 95 ? 11.323 1.652 2.677 1.00 95.25 95 LEU A C 1
ATOM 779 O O . LEU A 1 95 ? 11.663 2.718 3.178 1.00 95.25 95 LEU A O 1
ATOM 783 N N . GLN A 1 96 ? 10.285 1.580 1.838 1.00 95.06 96 GLN A N 1
ATOM 784 C CA . GLN A 1 96 ? 9.533 2.787 1.500 1.00 95.06 96 GLN A CA 1
ATOM 785 C C . GLN A 1 96 ? 8.692 3.317 2.675 1.00 95.06 96 GLN A C 1
ATOM 787 O O . GLN A 1 96 ? 8.520 4.527 2.755 1.00 95.06 96 GLN A O 1
ATOM 792 N N . GLU A 1 97 ? 8.160 2.469 3.574 1.00 95.69 97 GLU A N 1
ATOM 793 C CA . GLU A 1 97 ? 7.432 2.968 4.759 1.00 95.69 97 GLU A CA 1
ATOM 794 C C . GLU A 1 97 ? 8.392 3.682 5.723 1.00 95.69 97 GLU A C 1
ATOM 796 O O . GLU A 1 97 ? 8.005 4.683 6.324 1.00 95.69 97 GLU A O 1
ATOM 801 N N . GLU A 1 98 ? 9.634 3.202 5.849 1.00 95.88 98 GLU A N 1
ATOM 802 C CA . GLU A 1 98 ? 10.679 3.864 6.636 1.00 95.88 98 GLU A CA 1
ATOM 803 C C . GLU A 1 98 ? 10.991 5.260 6.077 1.00 95.88 98 GLU A C 1
ATOM 805 O O . GLU A 1 98 ? 10.868 6.253 6.797 1.00 95.88 98 GLU A O 1
ATOM 810 N N . GLU A 1 99 ? 11.269 5.358 4.776 1.00 95.44 99 GLU A N 1
ATOM 811 C CA . GLU A 1 99 ? 11.481 6.638 4.087 1.00 95.44 99 GLU A CA 1
ATOM 812 C C . GLU A 1 99 ? 10.261 7.566 4.197 1.00 95.44 99 GLU A C 1
ATOM 814 O O . GLU A 1 99 ? 10.383 8.753 4.504 1.00 95.44 99 GLU A O 1
ATOM 819 N N . ALA A 1 100 ? 9.051 7.035 4.005 1.00 95.56 100 ALA A N 1
ATOM 820 C CA . ALA A 1 100 ? 7.820 7.804 4.144 1.00 95.56 100 ALA A CA 1
ATOM 821 C C . ALA A 1 100 ? 7.640 8.345 5.572 1.00 95.56 100 ALA A C 1
ATOM 823 O O . ALA A 1 100 ? 7.155 9.463 5.748 1.00 95.56 100 ALA A O 1
ATOM 824 N N . SER A 1 101 ? 8.027 7.585 6.598 1.00 94.94 101 SER A N 1
ATOM 825 C CA . SER A 1 101 ? 7.988 8.038 7.991 1.00 94.94 101 SER A CA 1
ATOM 826 C C . SER A 1 101 ? 8.940 9.215 8.223 1.00 94.94 101 SER A C 1
ATOM 828 O O . SER A 1 101 ? 8.536 10.239 8.780 1.00 94.94 101 SER A O 1
ATOM 830 N N . GLN A 1 102 ? 10.172 9.117 7.714 1.00 95.62 102 GLN A N 1
ATOM 831 C CA . GLN A 1 102 ? 11.180 10.176 7.824 1.00 95.62 102 GLN A CA 1
ATOM 832 C C . GLN A 1 102 ? 10.741 11.457 7.101 1.00 95.62 102 GLN A C 1
ATOM 834 O O . GLN A 1 102 ? 10.733 12.536 7.698 1.00 95.62 102 GLN A O 1
ATOM 839 N N . ILE A 1 103 ? 10.281 11.339 5.851 1.00 95.12 103 ILE A N 1
ATOM 840 C CA . ILE A 1 103 ? 9.779 12.480 5.071 1.00 95.12 103 ILE A CA 1
ATOM 841 C C . ILE A 1 103 ? 8.568 13.111 5.760 1.00 95.12 103 ILE A C 1
ATOM 843 O O . ILE A 1 103 ? 8.452 14.334 5.808 1.00 95.12 103 ILE A O 1
ATOM 847 N N . ARG A 1 104 ? 7.659 12.303 6.319 1.00 94.56 104 ARG A N 1
ATOM 848 C CA . ARG A 1 104 ? 6.501 12.818 7.057 1.00 94.56 104 ARG A CA 1
ATOM 849 C C . ARG A 1 104 ? 6.937 13.640 8.267 1.00 94.56 104 ARG A C 1
ATOM 851 O O . ARG A 1 104 ? 6.400 14.725 8.452 1.00 94.56 104 ARG A O 1
ATOM 858 N N . ALA A 1 105 ? 7.906 13.160 9.046 1.00 92.50 105 ALA A N 1
ATOM 859 C CA . ALA A 1 105 ? 8.433 13.892 10.195 1.00 92.50 105 ALA A CA 1
ATOM 860 C C . ALA A 1 105 ? 9.050 15.239 9.781 1.00 92.50 105 ALA A C 1
ATOM 862 O O . ALA A 1 105 ? 8.728 16.270 10.371 1.00 92.50 105 ALA A O 1
ATOM 863 N N . GLN A 1 106 ? 9.865 15.250 8.722 1.00 92.88 106 GLN A N 1
ATOM 864 C CA . GLN A 1 106 ? 10.481 16.472 8.193 1.00 92.88 106 GLN A CA 1
ATOM 865 C C . GLN A 1 106 ? 9.444 17.453 7.632 1.00 92.88 106 GLN A C 1
ATOM 867 O O . GLN A 1 106 ? 9.475 18.638 7.954 1.00 92.88 106 GLN A O 1
ATOM 872 N N . LEU A 1 107 ? 8.483 16.976 6.835 1.00 90.75 107 LEU A N 1
ATOM 873 C CA . LEU A 1 107 ? 7.407 17.815 6.302 1.00 90.75 107 LEU A CA 1
ATOM 874 C C . LEU A 1 107 ? 6.548 18.407 7.419 1.00 90.75 107 LEU A C 1
ATOM 876 O O . LEU A 1 107 ? 6.187 19.577 7.345 1.00 90.75 107 LEU A O 1
ATOM 880 N N . SER A 1 108 ? 6.245 17.633 8.464 1.00 89.06 108 SER A N 1
ATOM 881 C CA . SER A 1 108 ? 5.524 18.144 9.630 1.00 89.06 108 SER A CA 1
ATOM 882 C C . SER A 1 108 ? 6.277 19.285 10.314 1.00 89.06 108 SER A C 1
ATOM 884 O O . SER A 1 108 ? 5.643 20.273 10.672 1.00 89.06 108 SER A O 1
ATOM 886 N N . GLN A 1 109 ? 7.606 19.201 10.435 1.00 87.62 109 GLN A N 1
ATOM 887 C CA . GLN A 1 109 ? 8.420 20.301 10.964 1.00 87.62 109 GLN A CA 1
ATOM 888 C C . GLN A 1 109 ? 8.363 21.536 10.056 1.00 87.62 109 GLN A C 1
ATOM 890 O O . GLN A 1 109 ? 8.089 22.629 10.538 1.00 87.62 109 GLN A O 1
ATOM 895 N N . VAL A 1 110 ? 8.544 21.366 8.741 1.00 87.31 110 VAL A N 1
ATOM 896 C CA . VAL A 1 110 ? 8.502 22.475 7.768 1.00 87.31 110 VAL A CA 1
ATOM 897 C C . VAL A 1 110 ? 7.148 23.189 7.780 1.00 87.31 110 VAL A C 1
ATOM 899 O O . VAL A 1 110 ? 7.095 24.418 7.740 1.00 87.31 110 VAL A O 1
ATOM 902 N N . ILE A 1 111 ? 6.048 22.436 7.850 1.00 84.12 111 ILE A N 1
ATOM 903 C CA . ILE A 1 111 ? 4.693 22.994 7.942 1.00 84.12 111 ILE A CA 1
ATOM 904 C C . ILE A 1 111 ? 4.537 23.802 9.237 1.00 84.12 111 ILE A C 1
ATOM 906 O O . ILE A 1 111 ? 4.021 24.915 9.199 1.00 84.12 111 ILE A O 1
ATOM 910 N N . GLN A 1 112 ? 5.024 23.278 10.367 1.00 79.19 112 GLN A N 1
ATOM 911 C CA . GLN A 1 112 ? 4.960 23.969 11.659 1.00 79.19 112 GLN A CA 1
ATOM 912 C C . GLN A 1 112 ? 5.779 25.267 11.681 1.00 79.19 112 GLN A C 1
ATOM 914 O O . GLN A 1 112 ? 5.360 26.227 12.317 1.00 79.19 112 GLN A O 1
ATOM 919 N N . THR A 1 113 ? 6.920 25.326 10.986 1.00 79.44 113 THR A N 1
ATOM 920 C CA . THR A 1 113 ? 7.779 26.524 10.960 1.00 79.44 113 THR A CA 1
ATOM 921 C C . THR A 1 113 ? 7.338 27.591 9.959 1.00 79.44 113 THR A C 1
ATOM 923 O O . THR A 1 113 ? 7.785 28.729 10.064 1.00 79.44 113 THR A O 1
ATOM 926 N N . SER A 1 114 ? 6.514 27.234 8.969 1.00 68.69 114 SER A N 1
ATOM 927 C CA . SER A 1 114 ? 6.170 28.119 7.843 1.00 68.69 114 SER A CA 1
ATOM 928 C C . SER A 1 114 ? 4.799 28.795 7.968 1.00 68.69 114 SER A C 1
ATOM 930 O O . SER A 1 114 ? 4.510 29.696 7.187 1.00 68.69 114 SER A O 1
ATOM 932 N N . GLY A 1 115 ? 3.949 28.361 8.905 1.00 63.66 115 GLY A N 1
ATOM 933 C CA . GLY A 1 115 ? 2.589 28.880 9.072 1.00 63.66 115 GLY A CA 1
ATOM 934 C C . GLY A 1 115 ? 2.470 29.965 10.140 1.00 63.66 115 GLY A C 1
ATOM 935 O O . GLY A 1 115 ? 3.170 29.955 11.154 1.00 63.66 115 GLY A O 1
ATOM 936 N N . THR A 1 116 ? 1.518 30.878 9.954 1.00 61.19 116 THR A N 1
ATOM 937 C CA . THR A 1 116 ? 0.998 31.678 11.073 1.00 61.19 116 THR A CA 1
ATOM 938 C C . THR A 1 116 ? 0.272 30.762 12.081 1.00 61.19 116 THR A C 1
ATOM 940 O O . THR A 1 116 ? -0.234 29.706 11.690 1.00 61.19 116 THR A O 1
ATOM 943 N N . PRO A 1 117 ? 0.151 31.123 13.378 1.00 59.78 117 PRO A N 1
ATOM 944 C CA . PRO A 1 117 ? -0.540 30.291 14.376 1.00 59.78 117 PRO A CA 1
ATOM 945 C C . PRO A 1 117 ? -1.984 29.909 13.994 1.00 59.78 117 PRO A C 1
ATOM 947 O O . PRO A 1 117 ? -2.499 28.899 14.467 1.00 59.78 117 PRO A O 1
ATOM 950 N N . ALA A 1 118 ? -2.628 30.700 13.127 1.00 55.84 118 ALA A N 1
ATOM 951 C CA . ALA A 1 118 ? -3.961 30.438 12.592 1.00 55.84 118 ALA A CA 1
ATOM 952 C C . ALA A 1 118 ? -3.974 29.345 11.502 1.00 55.84 118 ALA A C 1
ATOM 954 O O . ALA A 1 118 ? -4.872 28.509 11.496 1.00 5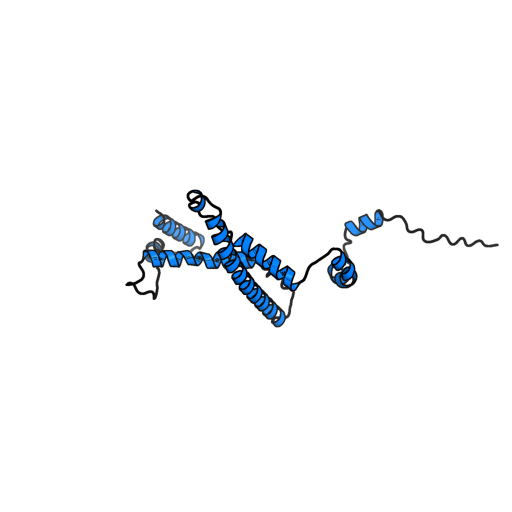5.84 118 ALA A O 1
ATOM 955 N N . GLU A 1 119 ? -2.965 29.300 10.627 1.00 56.31 119 GLU A N 1
ATOM 956 C CA . GLU A 1 119 ? -2.826 28.283 9.568 1.00 56.31 119 GLU A CA 1
ATOM 957 C C . GLU A 1 119 ? -2.342 26.938 10.120 1.00 56.31 119 GLU A C 1
ATOM 959 O O . GLU A 1 119 ? -2.724 25.887 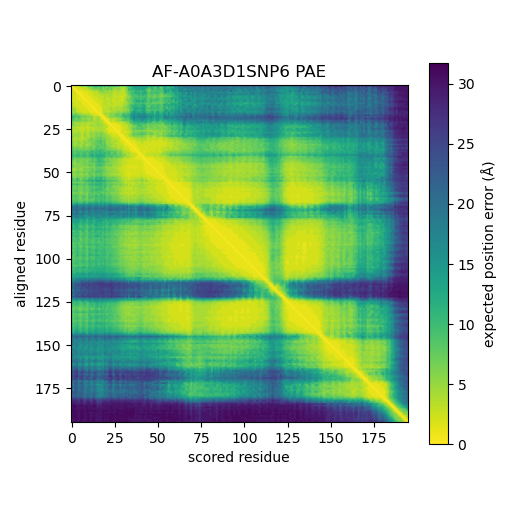9.616 1.00 56.31 119 GLU A O 1
ATOM 964 N N . ALA A 1 120 ? -1.568 26.947 11.209 1.00 53.94 120 ALA A N 1
ATOM 965 C CA . ALA A 1 120 ? -1.164 25.729 11.914 1.00 53.94 120 ALA A CA 1
ATOM 966 C C . ALA A 1 120 ? -2.357 24.947 12.507 1.00 53.94 120 ALA A C 1
ATOM 968 O O . ALA A 1 120 ? -2.242 23.748 12.774 1.00 53.94 120 ALA A O 1
ATOM 969 N N . MET A 1 121 ? -3.499 25.615 12.715 1.00 49.53 121 MET A N 1
ATOM 970 C CA . MET A 1 121 ? -4.714 25.015 13.270 1.00 49.53 121 MET A CA 1
ATOM 971 C C . MET A 1 121 ? -5.551 24.277 12.209 1.00 49.53 121 MET A C 1
ATOM 973 O O . MET A 1 121 ? -6.275 23.337 12.549 1.00 49.53 121 MET A O 1
ATOM 977 N N . GLU A 1 122 ? -5.397 24.612 10.922 1.00 57.53 122 GLU A N 1
ATOM 978 C CA . GLU A 1 122 ? -5.834 23.750 9.822 1.00 57.53 122 GLU A CA 1
ATOM 979 C C . GLU A 1 122 ? -4.803 22.632 9.646 1.00 57.53 122 GLU A C 1
ATOM 981 O O . GLU A 1 122 ? -3.785 22.784 8.979 1.00 57.53 122 GLU A O 1
ATOM 986 N N . ALA A 1 123 ? -5.043 21.490 10.292 1.00 61.31 123 ALA A N 1
ATOM 987 C CA . ALA A 1 123 ? -4.141 20.344 10.253 1.00 61.31 123 ALA A CA 1
ATOM 988 C C . ALA A 1 123 ? -3.840 19.913 8.803 1.00 61.31 123 ALA A C 1
ATOM 990 O O . ALA A 1 123 ? -4.614 19.179 8.186 1.00 61.31 123 ALA A O 1
ATOM 991 N N . ALA A 1 124 ? -2.701 20.345 8.259 1.00 70.50 124 ALA A N 1
ATOM 992 C CA . ALA A 1 124 ? -2.253 19.947 6.935 1.00 70.50 124 ALA A CA 1
ATOM 993 C C . A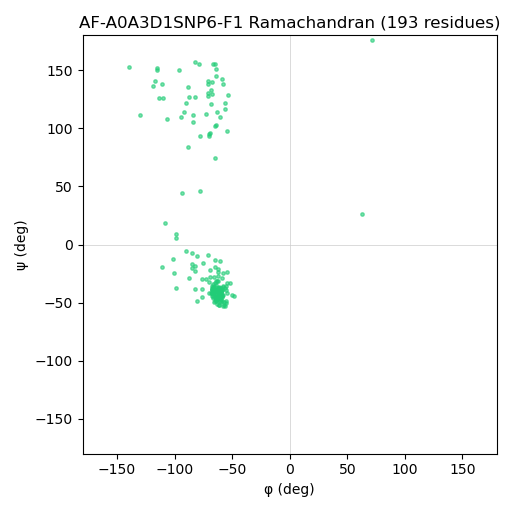LA A 1 124 ? -2.063 18.421 6.899 1.00 70.50 124 ALA A C 1
ATOM 995 O O . ALA A 1 124 ? -1.159 17.854 7.520 1.00 70.50 124 ALA A O 1
ATOM 996 N N . VAL A 1 125 ? -2.947 17.726 6.182 1.00 83.06 125 VAL A N 1
ATOM 997 C CA . VAL A 1 125 ? -2.926 16.263 6.110 1.00 83.06 125 VAL A CA 1
ATOM 998 C C . VAL A 1 125 ? -1.928 15.814 5.046 1.00 83.06 125 VAL A C 1
ATOM 1000 O O . VAL A 1 125 ? -2.166 15.942 3.846 1.00 83.06 125 VAL A O 1
ATOM 1003 N N . ILE A 1 126 ? -0.823 15.199 5.474 1.00 89.81 126 ILE A N 1
ATOM 1004 C CA . ILE A 1 126 ? 0.146 14.592 4.553 1.00 89.81 126 ILE A CA 1
ATOM 1005 C C . ILE A 1 126 ? -0.453 13.308 3.959 1.00 89.81 126 ILE A C 1
ATOM 1007 O O . ILE A 1 126 ? -0.635 12.300 4.657 1.00 89.81 126 ILE A O 1
ATOM 1011 N N . SER A 1 127 ? -0.737 13.338 2.652 1.00 92.75 127 SER A N 1
ATOM 1012 C CA . SER A 1 127 ? -1.339 12.225 1.910 1.00 92.75 127 SER A CA 1
ATOM 1013 C C . SER A 1 127 ? -0.445 10.987 1.900 1.00 92.75 127 SER A C 1
ATOM 1015 O O . SER A 1 127 ? 0.601 10.944 1.251 1.00 92.75 127 SER A O 1
ATOM 1017 N N . SER A 1 128 ? -0.911 9.925 2.555 1.00 93.88 128 SER A N 1
ATOM 1018 C CA . SER A 1 128 ? -0.234 8.625 2.581 1.00 93.88 128 SER A CA 1
ATOM 1019 C C . SER A 1 128 ? -0.159 7.942 1.212 1.00 93.88 128 SER A C 1
ATOM 1021 O O . SER A 1 128 ? 0.647 7.039 1.037 1.00 93.88 128 SER A O 1
ATOM 1023 N N . TRP A 1 129 ? -0.992 8.333 0.241 1.00 95.44 129 TRP A N 1
ATOM 1024 C CA . TRP A 1 129 ? -0.931 7.792 -1.123 1.00 95.44 129 TRP A CA 1
ATOM 1025 C C . TRP A 1 129 ? 0.166 8.451 -1.949 1.00 95.44 129 TRP A C 1
ATOM 1027 O O . TRP A 1 129 ? 0.954 7.751 -2.581 1.00 95.44 129 TRP A O 1
ATOM 1037 N N . LEU A 1 130 ? 0.213 9.786 -1.937 1.00 95.38 130 LEU A N 1
ATOM 1038 C CA . LEU A 1 130 ? 1.214 10.539 -2.693 1.00 95.38 130 LEU A CA 1
ATOM 1039 C C . LEU A 1 130 ? 2.615 10.245 -2.168 1.00 95.38 130 LEU A C 1
ATOM 1041 O O . LEU A 1 130 ? 3.519 9.993 -2.958 1.00 95.38 130 LEU A O 1
ATOM 1045 N N . LEU A 1 131 ? 2.763 10.198 -0.844 1.00 95.44 131 LEU A N 1
ATOM 1046 C CA . LEU A 1 131 ? 4.042 9.927 -0.208 1.00 95.44 131 LEU A CA 1
ATOM 1047 C C . LEU A 1 131 ? 4.566 8.524 -0.538 1.00 95.44 131 LEU A C 1
ATOM 1049 O O . LEU A 1 131 ? 5.671 8.393 -1.046 1.00 95.44 131 LEU A O 1
ATOM 1053 N N . THR A 1 132 ? 3.746 7.484 -0.358 1.00 95.75 132 THR A N 1
ATOM 1054 C CA . THR A 1 132 ? 4.118 6.111 -0.743 1.00 95.75 132 THR A CA 1
ATOM 1055 C C . THR A 1 132 ? 4.428 6.006 -2.239 1.00 95.75 132 THR A C 1
ATOM 1057 O O . THR A 1 132 ? 5.370 5.320 -2.626 1.00 95.75 132 THR A O 1
ATOM 1060 N N . GLY A 1 133 ? 3.660 6.687 -3.098 1.00 95.25 133 GLY A N 1
ATOM 1061 C CA . GLY A 1 133 ? 3.922 6.725 -4.538 1.00 95.25 133 GLY A CA 1
ATOM 1062 C C . GLY A 1 133 ? 5.290 7.326 -4.868 1.00 95.25 133 GLY A C 1
ATOM 1063 O O . GLY A 1 133 ? 6.036 6.738 -5.652 1.00 95.25 133 GLY A O 1
ATOM 1064 N N . LEU A 1 134 ? 5.633 8.448 -4.229 1.00 95.44 134 LEU A N 1
ATOM 1065 C CA . LEU A 1 134 ? 6.934 9.099 -4.356 1.00 95.44 134 LEU A CA 1
ATOM 1066 C C . LEU A 1 134 ? 8.067 8.183 -3.873 1.00 95.44 134 LEU A C 1
ATOM 1068 O O . LEU A 1 134 ? 8.996 7.929 -4.633 1.00 95.44 134 LEU A O 1
ATOM 1072 N N . CYS A 1 135 ? 7.970 7.628 -2.661 1.00 96.00 135 CYS A N 1
ATOM 1073 C CA . CYS A 1 135 ? 9.000 6.751 -2.094 1.00 96.00 135 CYS A CA 1
ATOM 1074 C C . CYS A 1 135 ? 9.231 5.496 -2.953 1.00 96.00 135 CYS A C 1
ATOM 1076 O O . CYS A 1 135 ? 10.373 5.114 -3.206 1.00 96.00 135 CYS A O 1
ATOM 1078 N N . LEU A 1 136 ? 8.163 4.872 -3.464 1.00 93.94 136 LEU A N 1
ATOM 1079 C CA . LEU A 1 136 ? 8.276 3.714 -4.355 1.00 93.94 136 LEU A CA 1
ATOM 1080 C C . LEU A 1 136 ? 8.899 4.059 -5.713 1.00 93.94 136 LEU A C 1
ATOM 1082 O O . LEU A 1 136 ? 9.624 3.234 -6.271 1.00 93.94 136 LEU A O 1
ATOM 1086 N N . GLU A 1 137 ? 8.615 5.239 -6.266 1.00 92.06 137 GLU A N 1
ATOM 1087 C CA . GLU A 1 137 ? 9.259 5.707 -7.498 1.00 92.06 137 GLU A CA 1
ATOM 1088 C C . GLU A 1 137 ? 10.750 5.976 -7.269 1.00 92.06 137 GLU A C 1
ATOM 1090 O O . GLU A 1 137 ? 11.577 5.497 -8.045 1.00 92.06 137 GLU A O 1
ATOM 1095 N N . THR A 1 138 ? 11.109 6.635 -6.166 1.00 92.38 138 THR A N 1
ATOM 1096 C CA . THR A 1 138 ? 12.508 6.847 -5.768 1.00 92.38 138 THR A CA 1
ATOM 1097 C C . THR A 1 138 ? 13.253 5.518 -5.637 1.00 92.38 138 THR A C 1
ATOM 1099 O O . THR A 1 138 ? 14.301 5.331 -6.259 1.00 92.38 138 THR A O 1
ATOM 1102 N N . LEU A 1 139 ? 12.682 4.546 -4.918 1.00 92.06 139 LEU A N 1
ATOM 1103 C CA . LEU A 1 139 ? 13.274 3.215 -4.767 1.00 92.06 139 LEU A CA 1
ATOM 1104 C C . LEU A 1 139 ? 13.428 2.502 -6.120 1.00 92.06 139 LEU A C 1
ATOM 1106 O O . LEU A 1 139 ? 14.463 1.899 -6.408 1.00 92.06 139 LEU A O 1
ATOM 1110 N N . ARG A 1 140 ? 12.418 2.591 -6.995 1.00 89.31 140 ARG A N 1
ATOM 1111 C CA . ARG A 1 140 ? 12.480 2.022 -8.350 1.00 89.31 140 ARG A CA 1
ATOM 1112 C C . ARG A 1 140 ? 13.636 2.615 -9.149 1.00 89.31 140 ARG A C 1
ATOM 1114 O O . ARG A 1 140 ? 14.347 1.863 -9.817 1.00 89.31 140 ARG A O 1
ATOM 1121 N N . GLN A 1 141 ? 13.838 3.927 -9.072 1.00 89.00 141 GLN A N 1
ATOM 1122 C CA . GLN A 1 141 ? 14.931 4.617 -9.753 1.00 89.00 141 GLN A CA 1
ATOM 1123 C C . GLN A 1 141 ? 16.301 4.243 -9.183 1.00 89.00 141 GLN A C 1
ATOM 1125 O O . GLN A 1 141 ? 17.237 4.068 -9.958 1.00 89.00 141 GLN A O 1
ATOM 1130 N N . GLN A 1 142 ? 16.426 4.046 -7.870 1.00 89.81 142 GLN A N 1
ATOM 1131 C CA . GLN A 1 142 ? 17.674 3.586 -7.247 1.00 89.81 142 GLN A CA 1
ATOM 1132 C C . GLN A 1 142 ? 18.048 2.163 -7.690 1.00 89.81 142 GLN A C 1
ATOM 1134 O O . GLN A 1 142 ? 19.209 1.892 -7.985 1.00 89.81 142 GLN A O 1
ATOM 1139 N N . VAL A 1 143 ? 17.064 1.266 -7.807 1.00 88.31 143 VAL A N 1
ATOM 1140 C CA . VAL A 1 143 ? 17.296 -0.129 -8.219 1.00 88.31 143 VAL A CA 1
ATOM 1141 C C . VAL A 1 143 ? 17.539 -0.255 -9.727 1.00 88.31 143 VAL A C 1
ATOM 1143 O O . VAL A 1 143 ? 18.429 -0.985 -10.161 1.00 88.31 143 VAL A O 1
ATOM 1146 N N . GLN A 1 144 ? 16.739 0.420 -10.556 1.00 84.19 144 GLN A N 1
ATOM 1147 C CA . GLN A 1 144 ? 16.830 0.308 -12.021 1.00 84.19 144 GLN A CA 1
ATOM 1148 C C . GLN A 1 144 ? 17.880 1.256 -12.626 1.00 84.19 144 GLN A C 1
ATOM 1150 O O . GLN A 1 144 ? 18.354 1.041 -13.750 1.00 84.19 144 GLN A O 1
ATOM 1155 N N . GLY A 1 145 ? 18.257 2.297 -11.882 1.00 84.38 145 GLY A N 1
ATOM 1156 C CA . GLY A 1 145 ? 19.005 3.448 -12.366 1.00 84.38 145 GLY A CA 1
ATOM 1157 C C . GLY A 1 145 ? 18.164 4.366 -13.261 1.00 84.38 145 GLY A C 1
ATOM 1158 O O . GLY A 1 145 ? 17.029 4.067 -13.636 1.00 84.38 145 GLY A O 1
ATOM 1159 N N . GLY A 1 146 ? 18.755 5.488 -13.673 1.00 79.38 146 GLY A N 1
ATOM 1160 C CA . GLY A 1 146 ? 18.112 6.417 -14.603 1.00 79.38 146 GLY A CA 1
ATOM 1161 C C . GLY A 1 146 ? 17.938 5.827 -16.009 1.00 79.38 146 GLY A C 1
ATOM 1162 O O . GLY A 1 146 ? 18.901 5.358 -16.630 1.00 79.38 146 GLY A O 1
ATOM 1163 N N . TRP A 1 147 ? 16.716 5.907 -16.541 1.00 78.25 147 TRP A N 1
ATOM 1164 C CA . TRP A 1 147 ? 16.395 5.634 -17.944 1.00 78.25 147 TRP A CA 1
ATOM 1165 C C . TRP A 1 147 ? 16.538 6.907 -18.782 1.00 78.25 147 TRP A C 1
ATOM 1167 O O . TRP A 1 147 ? 15.576 7.623 -19.051 1.00 78.25 147 TRP A O 1
ATOM 1177 N N . THR A 1 148 ? 17.759 7.210 -19.217 1.00 86.69 148 THR A N 1
ATOM 1178 C CA . THR A 1 148 ? 17.979 8.316 -20.160 1.00 86.69 148 THR A CA 1
ATOM 1179 C C . THR A 1 148 ? 17.620 7.892 -21.587 1.00 86.69 148 THR A C 1
ATOM 1181 O O . THR A 1 148 ? 17.707 6.713 -21.947 1.00 86.69 148 THR A O 1
ATOM 1184 N N . ARG A 1 149 ? 17.273 8.855 -22.456 1.00 90.44 149 ARG A N 1
ATOM 1185 C CA . ARG A 1 149 ? 17.046 8.585 -23.893 1.00 90.44 149 ARG A CA 1
ATOM 1186 C C . ARG A 1 149 ? 18.263 7.911 -24.542 1.00 90.44 149 ARG A C 1
ATOM 1188 O O . ARG A 1 149 ? 18.101 7.042 -25.396 1.00 90.44 149 ARG A O 1
ATOM 1195 N N . ALA A 1 150 ? 19.470 8.287 -24.111 1.00 89.81 150 ALA A N 1
ATOM 1196 C CA . ALA A 1 150 ? 20.719 7.678 -24.557 1.00 89.81 150 ALA A CA 1
ATOM 1197 C C . ALA A 1 150 ? 20.822 6.207 -24.124 1.00 89.81 150 ALA A C 1
ATOM 1199 O O . ALA A 1 150 ? 21.060 5.338 -24.963 1.00 89.81 150 ALA A O 1
ATOM 1200 N N . ARG A 1 151 ? 20.547 5.905 -22.845 1.00 88.31 151 ARG A N 1
ATOM 1201 C CA . ARG A 1 151 ? 20.552 4.530 -22.324 1.00 88.31 151 ARG A CA 1
ATOM 1202 C C . ARG A 1 151 ? 19.504 3.654 -23.008 1.00 88.31 151 ARG A C 1
ATOM 1204 O O . ARG A 1 151 ? 19.812 2.515 -23.354 1.00 88.31 151 ARG A O 1
ATOM 1211 N N . LEU A 1 152 ? 18.308 4.191 -23.274 1.00 89.69 152 LEU A N 1
ATOM 1212 C CA . LEU A 1 152 ? 17.267 3.499 -24.041 1.00 89.69 152 LEU A CA 1
ATOM 1213 C C . LEU A 1 152 ? 17.773 3.069 -25.409 1.00 89.69 152 LEU A C 1
ATOM 1215 O O . LEU A 1 152 ? 17.692 1.888 -25.739 1.00 89.69 152 LEU A O 1
ATOM 1219 N N . ARG A 1 153 ? 18.333 4.010 -26.175 1.00 91.38 153 ARG A N 1
ATOM 1220 C CA . ARG A 1 153 ? 18.865 3.737 -27.515 1.00 91.38 153 ARG A CA 1
ATOM 1221 C C . ARG A 1 153 ? 19.982 2.695 -27.475 1.00 91.38 153 ARG A C 1
ATOM 1223 O O . ARG A 1 153 ? 19.940 1.749 -28.254 1.00 91.38 153 ARG A O 1
ATOM 1230 N N . ALA A 1 154 ? 20.905 2.807 -26.520 1.00 90.75 154 ALA A N 1
ATOM 1231 C CA . ALA A 1 154 ? 21.981 1.833 -26.329 1.00 90.75 154 ALA A CA 1
ATOM 1232 C C . ALA A 1 154 ? 21.462 0.425 -25.970 1.00 90.75 154 ALA A C 1
ATOM 1234 O O . ALA A 1 154 ? 22.061 -0.582 -26.343 1.00 90.75 154 ALA A O 1
ATOM 1235 N N . CYS A 1 155 ? 20.330 0.334 -25.267 1.00 90.25 155 CYS A N 1
ATOM 1236 C CA . CYS A 1 155 ? 19.735 -0.932 -24.840 1.00 90.25 155 CYS A CA 1
ATOM 1237 C C . CYS A 1 155 ? 18.733 -1.534 -25.845 1.00 90.25 155 CYS A C 1
ATOM 1239 O O . CYS A 1 155 ? 18.293 -2.666 -25.629 1.00 90.25 155 CYS A O 1
ATOM 1241 N N . LEU A 1 156 ? 18.389 -0.847 -26.945 1.00 92.00 156 LEU A N 1
ATOM 1242 C CA . LEU A 1 156 ? 17.420 -1.330 -27.944 1.00 92.00 156 LEU A CA 1
ATOM 1243 C C . LEU A 1 156 ? 17.685 -2.764 -28.440 1.00 92.00 156 LEU A C 1
ATOM 1245 O O . LEU A 1 156 ? 16.726 -3.542 -28.479 1.00 92.00 156 LEU A O 1
ATOM 1249 N N . PRO A 1 157 ? 18.935 -3.185 -28.742 1.00 92.56 157 PRO A N 1
ATOM 1250 C CA . PRO A 1 157 ? 19.195 -4.561 -29.167 1.00 92.56 157 PRO A CA 1
ATOM 1251 C C . PRO A 1 157 ? 18.765 -5.599 -28.119 1.00 92.56 157 PRO A C 1
ATOM 1253 O O . PRO A 1 157 ? 18.168 -6.619 -28.461 1.00 92.56 157 PRO A O 1
ATOM 1256 N N . LYS A 1 158 ? 18.987 -5.310 -26.828 1.00 89.62 158 LYS A N 1
ATOM 1257 C CA . LYS A 1 158 ? 18.598 -6.183 -25.704 1.00 89.62 158 LYS A CA 1
ATOM 1258 C C . LYS A 1 158 ? 17.083 -6.185 -25.474 1.00 89.62 158 LYS A C 1
ATOM 1260 O O . LYS A 1 158 ? 16.521 -7.183 -25.023 1.00 89.62 158 LYS A O 1
ATOM 1265 N N . LEU A 1 159 ? 16.413 -5.080 -25.800 1.00 89.31 159 LEU A N 1
ATOM 1266 C CA . LEU A 1 159 ? 14.963 -4.934 -25.669 1.00 89.31 159 LEU A CA 1
ATOM 1267 C C . LEU A 1 159 ? 14.166 -5.567 -26.813 1.00 89.31 159 LEU A C 1
ATOM 1269 O O . LEU A 1 159 ? 12.947 -5.699 -26.687 1.00 89.31 159 LEU A O 1
ATOM 1273 N N . ARG A 1 160 ? 14.817 -6.000 -27.901 1.00 89.44 160 ARG A N 1
ATOM 1274 C CA . ARG A 1 160 ? 14.151 -6.571 -29.081 1.00 89.44 160 ARG A CA 1
ATOM 1275 C C . ARG A 1 160 ? 13.122 -7.642 -28.719 1.00 89.44 160 ARG A C 1
ATOM 1277 O O . ARG A 1 160 ? 12.010 -7.594 -29.225 1.00 89.44 160 ARG A O 1
ATOM 1284 N N . ARG A 1 161 ? 13.451 -8.564 -27.805 1.00 86.56 161 ARG A N 1
ATOM 1285 C CA . ARG A 1 161 ? 12.543 -9.655 -27.391 1.00 86.56 161 ARG A CA 1
ATOM 1286 C C . ARG A 1 161 ? 11.241 -9.181 -26.738 1.00 86.56 161 ARG A C 1
ATOM 1288 O O . ARG A 1 161 ? 10.277 -9.936 -26.705 1.00 86.56 161 ARG A O 1
ATOM 1295 N N . TYR A 1 162 ? 11.245 -7.975 -26.177 1.00 85.00 162 TYR A N 1
ATOM 1296 C CA . TYR A 1 162 ? 10.112 -7.400 -25.458 1.00 85.00 162 TYR A CA 1
ATOM 1297 C C . TYR A 1 162 ? 9.310 -6.436 -26.329 1.00 85.00 162 TYR A C 1
ATOM 1299 O O . TYR A 1 162 ? 8.089 -6.402 -26.228 1.00 85.00 162 TYR A O 1
ATOM 1307 N N . LEU A 1 163 ? 9.993 -5.659 -27.174 1.00 87.50 163 LEU A N 1
ATOM 1308 C CA . LEU A 1 163 ? 9.368 -4.647 -28.028 1.00 87.50 163 LEU A CA 1
ATOM 1309 C C . LEU A 1 163 ? 8.888 -5.212 -29.369 1.00 87.50 163 LEU A C 1
ATOM 1311 O O . LEU A 1 163 ? 7.931 -4.703 -29.947 1.00 87.50 163 LEU A O 1
ATOM 1315 N N . VAL A 1 164 ? 9.534 -6.263 -29.875 1.00 85.56 164 VAL A N 1
ATOM 1316 C CA . VAL A 1 164 ? 9.160 -6.890 -31.143 1.00 85.56 164 VAL A CA 1
ATOM 1317 C C . VAL A 1 164 ? 8.236 -8.063 -30.862 1.00 85.56 164 VAL A C 1
ATOM 1319 O O . VAL A 1 164 ? 8.644 -9.099 -30.335 1.00 85.56 164 VAL A O 1
ATOM 1322 N N . SER A 1 165 ? 6.969 -7.894 -31.236 1.00 80.38 165 SER A N 1
ATOM 1323 C CA . SER A 1 165 ? 5.986 -8.972 -31.182 1.00 80.38 165 SER A CA 1
ATOM 1324 C C . SER A 1 165 ? 6.370 -10.104 -32.134 1.00 80.38 165 SER A C 1
ATOM 1326 O O . SER A 1 165 ? 6.880 -9.870 -33.231 1.00 80.38 165 SER A O 1
ATOM 1328 N N . ARG A 1 166 ? 6.085 -11.346 -31.732 1.00 78.50 166 ARG A N 1
ATOM 1329 C CA . ARG A 1 166 ? 6.219 -12.504 -32.624 1.00 78.50 166 ARG A CA 1
ATOM 1330 C C . ARG A 1 166 ? 5.238 -12.385 -33.802 1.00 78.50 166 ARG A C 1
ATOM 1332 O O . ARG A 1 166 ? 4.162 -11.806 -33.618 1.00 78.50 166 ARG A O 1
ATOM 1339 N N . PRO A 1 167 ? 5.560 -12.958 -34.976 1.00 73.69 167 PRO A N 1
ATOM 1340 C CA . PRO A 1 167 ? 4.627 -13.028 -36.095 1.00 73.69 167 PRO A CA 1
ATOM 1341 C C . PRO A 1 167 ? 3.304 -13.659 -35.644 1.00 73.69 167 PRO A C 1
ATOM 1343 O O . PRO A 1 167 ? 3.300 -14.720 -35.018 1.00 73.69 167 PRO A O 1
ATOM 1346 N N . ARG A 1 168 ? 2.181 -12.994 -35.926 1.00 73.88 168 ARG A N 1
ATOM 1347 C CA . ARG A 1 168 ? 0.831 -13.492 -35.623 1.00 73.88 168 ARG A CA 1
ATOM 1348 C C . ARG A 1 168 ? 0.064 -13.730 -36.918 1.00 73.88 168 ARG A C 1
ATOM 1350 O O . ARG A 1 168 ? 0.275 -13.016 -37.890 1.00 73.88 168 ARG A O 1
ATOM 1357 N N . LYS A 1 169 ? -0.865 -14.697 -36.900 1.00 76.31 169 LYS A N 1
ATOM 1358 C CA . LYS A 1 169 ? -1.758 -14.990 -38.039 1.00 76.31 169 LYS A CA 1
ATOM 1359 C C . LYS A 1 169 ? -2.553 -13.757 -38.486 1.00 76.31 169 LYS A C 1
ATOM 1361 O O . LYS A 1 169 ? -2.746 -13.552 -39.676 1.00 76.31 169 LYS A O 1
ATOM 1366 N N . ARG A 1 170 ? -2.986 -12.920 -37.534 1.00 81.88 170 ARG A N 1
ATOM 1367 C CA . ARG A 1 170 ? -3.582 -11.609 -37.817 1.00 81.88 170 ARG A CA 1
ATOM 1368 C C . ARG A 1 170 ? -2.484 -10.548 -37.818 1.00 81.88 170 ARG A C 1
ATOM 1370 O O . ARG A 1 170 ? -1.880 -10.293 -36.774 1.00 81.88 170 ARG A O 1
ATOM 1377 N N . VAL A 1 171 ? -2.238 -9.950 -38.981 1.00 78.62 171 VAL A N 1
ATOM 1378 C CA . VAL A 1 171 ? -1.250 -8.876 -39.145 1.00 78.62 171 VAL A CA 1
ATOM 1379 C C . VAL A 1 171 ? -1.718 -7.630 -38.391 1.00 78.62 171 VAL A C 1
ATOM 1381 O O . VAL A 1 171 ? -2.907 -7.311 -38.369 1.00 78.62 171 VAL A O 1
ATOM 1384 N N . HIS A 1 172 ? -0.784 -6.942 -37.734 1.00 84.00 172 HIS A N 1
ATOM 1385 C CA . HIS A 1 172 ? -1.074 -5.696 -37.034 1.00 84.00 172 HIS A CA 1
ATOM 1386 C C . HIS A 1 172 ? -1.356 -4.585 -38.053 1.00 84.00 172 HIS A C 1
ATOM 1388 O O . HIS A 1 172 ? -0.539 -4.354 -38.943 1.00 84.00 172 HIS A O 1
ATOM 1394 N N . GLN A 1 173 ? -2.487 -3.889 -37.914 1.00 88.75 173 GLN A N 1
ATOM 1395 C CA . GLN A 1 173 ? -2.923 -2.859 -38.865 1.00 88.75 173 GLN A CA 1
ATOM 1396 C C . GLN A 1 173 ? -1.849 -1.786 -39.087 1.00 88.75 173 GLN A C 1
ATOM 1398 O O . GLN A 1 173 ? -1.589 -1.401 -40.223 1.00 88.75 173 GLN A O 1
ATOM 1403 N N . GLU A 1 174 ? -1.174 -1.353 -38.019 1.00 87.19 174 GLU A N 1
ATOM 1404 C CA . GLU A 1 174 ? -0.087 -0.375 -38.108 1.00 87.19 174 GLU A CA 1
ATOM 1405 C C . GLU A 1 174 ? 1.058 -0.865 -39.006 1.00 87.19 174 GLU A C 1
ATOM 1407 O O . GLU A 1 174 ? 1.611 -0.087 -39.775 1.00 87.19 174 GLU A O 1
ATOM 1412 N N . SER A 1 175 ? 1.404 -2.156 -38.948 1.00 85.75 175 SER A N 1
ATOM 1413 C CA . SER A 1 175 ? 2.444 -2.732 -39.806 1.00 85.75 175 SER A CA 1
ATOM 1414 C C . SER A 1 175 ? 2.022 -2.712 -41.273 1.00 85.75 175 SER A C 1
ATOM 1416 O O . SER A 1 175 ? 2.832 -2.364 -42.127 1.00 85.75 175 SER A O 1
ATOM 1418 N N . THR A 1 176 ? 0.754 -3.022 -41.557 1.00 86.06 176 THR A N 1
ATOM 1419 C CA . THR A 1 176 ? 0.186 -2.952 -42.910 1.00 86.06 176 THR A CA 1
ATOM 1420 C C . THR A 1 176 ? 0.203 -1.521 -43.451 1.00 86.06 176 THR A C 1
ATOM 1422 O O . THR A 1 176 ? 0.671 -1.294 -44.563 1.00 86.06 176 THR A O 1
ATOM 1425 N N . ILE A 1 177 ? -0.238 -0.543 -42.652 1.00 88.94 177 ILE A N 1
ATOM 1426 C CA . ILE A 1 177 ? -0.247 0.877 -43.037 1.00 88.94 177 ILE A CA 1
ATOM 1427 C C . ILE A 1 177 ? 1.180 1.386 -43.268 1.00 88.94 177 ILE A C 1
ATOM 1429 O O . ILE A 1 177 ? 1.448 2.018 -44.286 1.00 88.94 177 ILE A O 1
ATOM 1433 N N . ARG A 1 178 ? 2.122 1.081 -42.365 1.00 88.50 178 ARG A N 1
ATOM 1434 C CA . ARG A 1 178 ? 3.532 1.479 -42.512 1.00 88.50 178 ARG A CA 1
ATOM 1435 C C . ARG A 1 178 ? 4.178 0.878 -43.762 1.00 88.50 178 ARG A C 1
ATOM 1437 O O . ARG A 1 178 ? 4.977 1.555 -44.395 1.00 88.50 178 ARG A O 1
ATOM 1444 N N . ALA A 1 179 ? 3.846 -0.366 -44.112 1.00 86.19 179 ALA A N 1
ATOM 1445 C CA . ALA A 1 179 ? 4.338 -1.002 -45.332 1.00 86.19 179 ALA A CA 1
ATOM 1446 C C . ALA A 1 179 ? 3.765 -0.347 -46.599 1.00 86.19 179 ALA A C 1
ATOM 1448 O O . ALA A 1 179 ? 4.500 -0.170 -47.562 1.00 86.19 179 ALA A O 1
ATOM 1449 N N . TRP A 1 180 ? 2.488 0.049 -46.586 1.00 86.62 180 TRP A N 1
ATOM 1450 C CA . TRP A 1 180 ? 1.858 0.781 -47.689 1.00 86.62 180 TRP A CA 1
ATOM 1451 C C . TRP A 1 180 ? 2.435 2.194 -47.876 1.00 86.62 180 TRP A C 1
ATOM 1453 O O . TRP A 1 180 ? 2.643 2.625 -49.005 1.00 86.62 180 TRP A O 1
ATOM 1463 N N . LEU A 1 181 ? 2.734 2.895 -46.777 1.00 90.75 181 LEU A N 1
ATOM 1464 C CA . LEU A 1 181 ? 3.358 4.224 -46.802 1.00 90.75 181 LEU A CA 1
ATOM 1465 C C . LEU A 1 181 ? 4.856 4.191 -47.142 1.00 90.75 181 LEU A C 1
ATOM 1467 O O . LEU A 1 181 ? 5.438 5.236 -47.436 1.00 90.75 181 LEU A O 1
ATOM 1471 N N . ALA A 1 182 ? 5.507 3.027 -47.064 1.00 86.62 182 ALA A N 1
ATOM 1472 C CA . ALA A 1 182 ? 6.917 2.912 -47.397 1.00 86.62 182 ALA A CA 1
ATOM 1473 C C . ALA A 1 182 ? 7.101 3.059 -48.919 1.00 86.62 182 ALA A C 1
ATOM 1475 O O . ALA A 1 182 ? 6.422 2.371 -49.684 1.00 86.62 182 ALA A O 1
ATOM 1476 N N . PRO A 1 183 ? 8.022 3.922 -49.388 1.00 78.25 183 PRO A N 1
ATOM 1477 C CA . PRO A 1 183 ? 8.273 4.064 -50.815 1.00 78.25 183 PRO A CA 1
ATOM 1478 C C . PRO A 1 183 ? 8.713 2.713 -51.401 1.00 78.25 183 PRO A C 1
ATOM 1480 O O . PRO A 1 183 ? 9.456 1.978 -50.737 1.00 78.25 183 PRO A O 1
ATOM 1483 N N . PRO A 1 184 ? 8.293 2.363 -52.633 1.00 75.00 184 PRO A N 1
ATOM 1484 C CA . PRO A 1 184 ? 8.701 1.114 -53.255 1.00 75.00 184 PRO A CA 1
ATOM 1485 C C . PRO A 1 184 ? 10.228 1.062 -53.303 1.00 75.00 184 PRO A C 1
ATOM 1487 O O . PRO A 1 184 ? 10.880 1.955 -53.850 1.00 75.00 184 PRO A O 1
ATOM 1490 N N . SER A 1 185 ? 10.813 0.027 -52.693 1.00 61.44 185 SER A N 1
ATOM 1491 C CA . SER A 1 185 ? 12.258 -0.172 -52.723 1.00 61.44 185 SER A CA 1
ATOM 1492 C C . SER A 1 185 ? 12.703 -0.218 -54.184 1.00 61.44 185 SER A C 1
ATOM 1494 O O . SER A 1 185 ? 12.299 -1.131 -54.907 1.00 61.44 185 SER A O 1
ATOM 1496 N N . ARG A 1 186 ? 13.533 0.737 -54.622 1.00 52.81 186 ARG A N 1
ATOM 1497 C CA . ARG A 1 186 ? 14.273 0.657 -55.891 1.00 52.81 186 ARG A CA 1
ATOM 1498 C C . ARG A 1 186 ? 15.264 -0.513 -55.803 1.00 52.81 186 ARG A C 1
ATOM 1500 O O . ARG A 1 186 ? 16.454 -0.313 -55.595 1.00 52.81 186 ARG A O 1
ATOM 1507 N N . LYS A 1 187 ? 14.777 -1.751 -55.898 1.00 51.66 187 LYS A N 1
ATOM 1508 C CA . LYS A 1 187 ? 15.609 -2.911 -56.231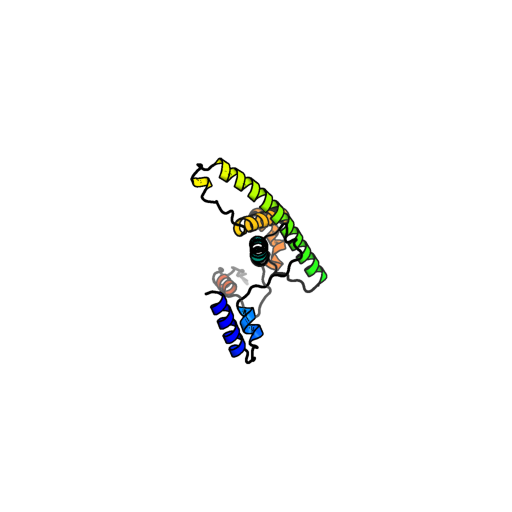 1.00 51.66 187 LYS A CA 1
ATOM 1509 C C . LYS A 1 187 ? 15.759 -2.926 -57.750 1.00 51.66 187 LYS A C 1
ATOM 1511 O O . LYS A 1 187 ? 14.779 -2.759 -58.471 1.00 51.66 187 LYS A O 1
ATOM 1516 N N . GLY A 1 188 ? 17.013 -2.978 -58.188 1.00 45.81 188 GLY A N 1
ATOM 1517 C CA . GLY A 1 188 ? 17.471 -2.550 -59.504 1.00 45.81 188 GLY A CA 1
ATOM 1518 C C . GLY A 1 188 ? 16.797 -3.241 -60.685 1.00 45.81 188 GLY A C 1
ATOM 1519 O O . GLY A 1 188 ? 16.656 -4.459 -60.717 1.00 45.81 188 GLY A O 1
ATOM 1520 N N . ARG A 1 189 ? 16.474 -2.439 -61.705 1.00 38.47 189 ARG A N 1
ATOM 1521 C CA . ARG A 1 189 ? 16.494 -2.904 -63.092 1.00 38.47 189 ARG A CA 1
ATOM 1522 C C . ARG A 1 189 ? 17.960 -3.109 -63.466 1.00 38.47 189 ARG A C 1
ATOM 1524 O O . ARG A 1 189 ? 18.634 -2.163 -63.859 1.00 38.47 189 ARG A O 1
ATOM 1531 N N . THR A 1 190 ? 18.471 -4.322 -63.304 1.00 42.25 190 THR A N 1
ATOM 1532 C CA . THR A 1 190 ? 19.605 -4.774 -64.108 1.00 42.25 190 THR A CA 1
ATOM 1533 C C . THR A 1 190 ? 19.119 -4.812 -65.553 1.00 42.25 190 THR A C 1
ATOM 1535 O O . THR A 1 190 ? 18.350 -5.689 -65.940 1.00 42.25 190 THR A O 1
ATOM 1538 N N . HIS A 1 191 ? 19.502 -3.804 -66.337 1.00 37.41 191 HIS A N 1
ATOM 1539 C CA . HIS A 1 191 ? 19.395 -3.867 -67.787 1.00 37.41 191 HIS A CA 1
ATOM 1540 C C . HIS A 1 191 ? 20.344 -4.969 -68.266 1.00 37.41 191 HIS A C 1
ATOM 1542 O O . HIS A 1 191 ? 21.554 -4.773 -68.322 1.00 37.41 191 HIS A O 1
ATOM 1548 N N . ALA A 1 192 ? 19.790 -6.137 -68.584 1.00 39.53 192 ALA A N 1
ATOM 1549 C CA . ALA A 1 192 ? 20.415 -7.048 -69.524 1.00 39.53 192 ALA A CA 1
ATOM 1550 C C . ALA A 1 192 ? 20.308 -6.391 -70.907 1.00 39.53 192 ALA A C 1
ATOM 1552 O O . ALA A 1 192 ? 19.268 -6.469 -71.558 1.00 39.53 192 ALA A O 1
ATOM 1553 N N . HIS A 1 193 ? 21.355 -5.678 -71.320 1.00 35.34 193 HIS A N 1
ATOM 1554 C CA . HIS A 1 193 ? 21.568 -5.397 -72.732 1.00 35.34 193 HIS A CA 1
ATOM 1555 C C . HIS A 1 193 ? 22.295 -6.597 -73.326 1.00 35.34 193 HIS A C 1
ATOM 1557 O O . HIS A 1 193 ? 23.473 -6.818 -73.066 1.00 35.34 193 HIS A O 1
ATOM 1563 N N . ALA A 1 194 ? 21.537 -7.388 -74.080 1.00 35.22 194 ALA A N 1
ATOM 1564 C CA . ALA A 1 194 ? 22.079 -8.190 -75.155 1.00 35.22 194 ALA A CA 1
ATOM 1565 C C . ALA A 1 194 ? 22.533 -7.238 -76.272 1.00 35.22 194 ALA A C 1
ATOM 1567 O O . ALA A 1 194 ? 21.727 -6.440 -76.758 1.00 35.22 194 ALA A O 1
ATOM 1568 N N . CYS A 1 195 ? 23.816 -7.307 -76.607 1.00 33.12 195 CYS A N 1
ATOM 1569 C CA . CYS A 1 195 ? 24.387 -7.185 -77.946 1.00 33.12 195 CYS A CA 1
ATOM 1570 C C . CYS A 1 195 ? 25.818 -7.718 -77.865 1.00 33.12 195 CYS A C 1
ATOM 1572 O O . CYS A 1 195 ? 26.552 -7.245 -76.967 1.00 33.12 195 CYS A O 1
#